Protein AF-A0AAU8TDC3-F1 (afdb_monomer)

pLDDT: mean 86.36, std 12.01, range [39.72, 98.0]

Radius of gyration: 27.35 Å; Cα contacts (8 Å, |Δi|>4): 212; chains: 1; bounding box: 66×37×103 Å

Sequence (229 aa):
MGNNAVSRQEYEWPDSTRVEGNLAETIEKSHAQLFDLLECLDAEQSYEELKDALLDRVERGLTAEDLWQDLMLKYFNQSDPDHYFIPIIISCAYNVQARRAMDSGLTEKAWFFLTEGSYYRGLAEGKSVDENTLKIVEQRHENGRKGGFGKAQKIKPARDEVVRLLHEKRPPAGWETKVQAADTIVGDLMKFVTDKKIPLTLSNLPKKLKEWLSQDTDVCAAFDATKHP

Structure (mmCIF, N/CA/C/O backbone):
data_AF-A0AAU8TDC3-F1
#
_entry.id   AF-A0AAU8TDC3-F1
#
loop_
_atom_site.group_PDB
_atom_site.id
_atom_site.type_symbol
_atom_site.label_atom_id
_atom_site.label_alt_id
_atom_site.label_comp_id
_atom_site.label_asym_id
_atom_site.label_entity_id
_atom_site.label_seq_id
_atom_site.pdbx_PDB_ins_code
_atom_site.Cartn_x
_atom_site.Cartn_y
_atom_site.Cartn_z
_atom_site.occupancy
_atom_site.B_iso_or_equiv
_atom_site.auth_seq_id
_atom_site.auth_comp_id
_atom_site.auth_asym_id
_atom_site.auth_atom_id
_atom_site.pdbx_PDB_model_num
ATOM 1 N N . MET A 1 1 ? -39.421 10.672 61.617 1.00 39.72 1 MET A N 1
ATOM 2 C CA . MET A 1 1 ? -38.459 9.885 60.817 1.00 39.72 1 MET A CA 1
ATOM 3 C C . MET A 1 1 ? -39.006 9.836 59.401 1.00 39.72 1 MET A C 1
ATOM 5 O O . MET A 1 1 ? -40.033 9.208 59.189 1.00 39.72 1 MET A O 1
ATOM 9 N N . GLY A 1 2 ? -38.439 10.633 58.493 1.00 42.50 2 GLY A N 1
ATOM 10 C CA . GLY A 1 2 ? -38.911 10.745 57.111 1.00 42.50 2 GLY A CA 1
ATOM 11 C C . GLY A 1 2 ? -38.346 9.614 56.258 1.00 42.50 2 GLY A C 1
ATOM 12 O O . GLY A 1 2 ? -37.132 9.443 56.199 1.00 42.50 2 GLY A O 1
ATOM 13 N N . ASN A 1 3 ? -39.231 8.843 55.630 1.00 46.94 3 ASN A N 1
ATOM 14 C CA . ASN A 1 3 ? -38.882 7.805 54.665 1.00 46.94 3 ASN A CA 1
ATOM 15 C C . ASN A 1 3 ? -38.567 8.472 53.316 1.00 46.94 3 ASN A C 1
ATOM 17 O O . ASN A 1 3 ? -39.479 8.808 52.564 1.00 46.94 3 ASN A O 1
ATOM 21 N N . ASN A 1 4 ? -37.284 8.669 53.008 1.00 46.41 4 ASN A N 1
ATOM 22 C CA . ASN A 1 4 ? -36.840 9.011 51.656 1.00 46.41 4 ASN A CA 1
ATOM 23 C C . ASN A 1 4 ? -36.724 7.718 50.840 1.00 46.41 4 ASN A C 1
ATOM 25 O O . ASN A 1 4 ? -35.668 7.090 50.789 1.00 46.41 4 ASN A O 1
ATOM 29 N N . ALA A 1 5 ? -37.825 7.314 50.208 1.00 53.38 5 ALA A N 1
ATOM 30 C CA . ALA A 1 5 ? -37.783 6.325 49.142 1.00 53.38 5 ALA A CA 1
ATOM 31 C C . ALA A 1 5 ? -37.273 7.019 47.871 1.00 53.38 5 ALA A C 1
ATOM 33 O O . ALA A 1 5 ? -38.017 7.716 47.182 1.00 53.38 5 ALA A O 1
ATOM 34 N N . VAL A 1 6 ? -35.979 6.872 47.589 1.00 53.69 6 VAL A N 1
ATOM 35 C CA . VAL A 1 6 ? -35.395 7.290 46.311 1.00 53.69 6 VAL A CA 1
ATOM 36 C C . VAL A 1 6 ? -35.913 6.334 45.237 1.00 53.69 6 VAL A C 1
ATOM 38 O O . VAL A 1 6 ? -35.556 5.157 45.217 1.00 53.69 6 VAL A O 1
ATOM 41 N N . SER A 1 7 ? -36.786 6.842 44.368 1.00 58.28 7 SER A N 1
ATOM 42 C CA . SER A 1 7 ? -37.233 6.165 43.150 1.00 58.28 7 SER A CA 1
ATOM 43 C C . SER A 1 7 ? -36.007 5.836 42.289 1.00 58.28 7 SER A C 1
ATOM 45 O O . SER A 1 7 ? -35.390 6.740 41.724 1.00 58.28 7 SER A O 1
ATOM 47 N N . ARG A 1 8 ? -35.646 4.551 42.188 1.00 56.06 8 ARG A N 1
ATOM 48 C CA . ARG A 1 8 ? -34.709 4.072 41.166 1.00 56.06 8 ARG A CA 1
ATOM 49 C C . ARG A 1 8 ? -35.419 4.176 39.821 1.00 56.06 8 ARG A C 1
ATOM 51 O O . ARG A 1 8 ? -36.259 3.339 39.516 1.00 56.06 8 ARG A O 1
ATOM 58 N N . GLN A 1 9 ? -35.104 5.206 39.042 1.00 59.75 9 GLN A N 1
ATOM 59 C CA . GLN A 1 9 ? -35.349 5.139 37.606 1.00 59.75 9 GLN A CA 1
ATOM 60 C C . GLN A 1 9 ? -34.461 4.020 37.059 1.00 59.75 9 GLN A C 1
ATOM 62 O O . GLN A 1 9 ? -33.237 4.079 37.194 1.00 59.75 9 GLN A O 1
ATOM 67 N N . GLU A 1 10 ? -35.080 2.968 36.528 1.00 54.19 10 GLU A N 1
ATOM 68 C CA . GLU A 1 10 ? -34.368 1.961 35.751 1.00 54.19 10 GLU A CA 1
ATOM 69 C C . GLU A 1 10 ? -33.789 2.653 34.516 1.00 54.19 10 GLU A C 1
ATOM 71 O O . GLU A 1 10 ? -34.485 3.372 33.801 1.00 54.19 10 GLU A O 1
ATOM 76 N N . TYR A 1 11 ? -32.480 2.506 34.323 1.00 64.06 11 TYR A N 1
ATOM 77 C CA . TYR A 1 11 ? -31.805 3.019 33.143 1.00 64.06 11 TYR A CA 1
ATOM 78 C C . TYR A 1 11 ? -32.264 2.189 31.945 1.00 64.06 11 TYR A C 1
ATOM 80 O O . TYR A 1 11 ? -31.934 1.005 31.847 1.00 64.06 11 TYR A O 1
ATOM 88 N N . GLU A 1 12 ? -33.049 2.794 31.057 1.00 66.81 12 GLU A N 1
ATOM 89 C CA . GLU A 1 12 ? -33.387 2.179 29.780 1.00 66.81 12 GLU A CA 1
ATOM 90 C C . GLU A 1 12 ? -32.124 2.096 28.927 1.00 66.81 12 GLU A C 1
ATOM 92 O O . GLU A 1 12 ? -31.530 3.110 28.546 1.00 66.81 12 GLU A O 1
ATOM 97 N N . TRP A 1 13 ? -31.701 0.865 28.643 1.00 63.31 13 TRP A N 1
ATOM 98 C CA . TRP A 1 13 ? -30.626 0.622 27.697 1.00 63.31 13 TRP A CA 1
ATOM 99 C C . TRP A 1 13 ? -31.024 1.177 26.327 1.00 63.31 13 TRP A C 1
ATOM 101 O O . TRP A 1 13 ? -32.170 0.995 25.907 1.00 63.31 13 TRP A O 1
ATOM 111 N N . PRO A 1 14 ? -30.106 1.852 25.617 1.00 67.00 14 PRO A N 1
ATOM 112 C CA . PRO A 1 14 ? -30.386 2.327 24.273 1.00 67.00 14 PRO A CA 1
ATOM 113 C C . PRO A 1 14 ? -30.832 1.169 23.376 1.00 67.00 14 PRO A C 1
ATOM 115 O O . PRO A 1 14 ? -30.266 0.079 23.450 1.00 67.00 14 PRO A O 1
ATOM 118 N N . ASP A 1 15 ? -31.808 1.433 22.506 1.00 72.50 15 ASP A N 1
ATOM 119 C CA . ASP A 1 15 ? -32.206 0.523 21.428 1.00 72.50 15 ASP A CA 1
ATOM 120 C C . ASP A 1 15 ? -30.955 0.006 20.693 1.00 72.50 15 ASP A C 1
ATOM 122 O O . ASP A 1 15 ? -30.134 0.804 20.224 1.00 72.50 15 ASP A O 1
ATOM 126 N N . SER A 1 16 ? -30.799 -1.320 20.602 1.00 66.94 16 SER A N 1
ATOM 127 C CA . SER A 1 16 ? -29.655 -1.974 19.950 1.00 66.94 16 SER A CA 1
ATOM 128 C C . SER A 1 16 ? -29.437 -1.461 18.528 1.00 66.94 16 SER A C 1
ATOM 130 O O . SER A 1 16 ? -28.300 -1.236 18.124 1.00 66.94 16 SER A O 1
ATOM 132 N N . THR A 1 17 ? -30.521 -1.162 17.812 1.00 66.81 17 THR A N 1
ATOM 133 C CA . THR A 1 17 ? -30.492 -0.615 16.449 1.00 66.81 17 THR A CA 1
ATOM 134 C C . THR A 1 17 ? -29.804 0.751 16.401 1.00 66.81 17 THR A C 1
ATOM 136 O O . THR A 1 17 ? -29.051 1.063 15.478 1.00 66.81 17 THR A O 1
ATOM 139 N N . ARG A 1 18 ? -30.014 1.576 17.432 1.00 70.81 18 ARG A N 1
ATOM 140 C CA . ARG A 1 18 ? -29.372 2.888 17.574 1.00 70.81 18 ARG A CA 1
ATOM 141 C C . ARG A 1 18 ? -27.893 2.751 17.944 1.00 70.81 18 ARG A C 1
ATOM 143 O O . ARG A 1 18 ? -27.085 3.551 17.482 1.00 70.81 18 ARG A O 1
ATOM 150 N N . VAL A 1 19 ? -27.527 1.755 18.752 1.00 70.69 19 VAL A N 1
ATOM 151 C CA . VAL A 1 19 ? -26.121 1.474 19.099 1.00 70.69 19 VAL A CA 1
ATOM 152 C C . VAL A 1 19 ? -25.336 1.010 17.872 1.00 70.69 19 VAL A C 1
ATOM 154 O O . VAL A 1 19 ? -24.242 1.515 17.631 1.00 70.69 19 VAL A O 1
ATOM 157 N N . GLU A 1 20 ? -25.901 0.104 17.075 1.00 72.62 20 GLU A N 1
ATOM 158 C CA . GLU A 1 20 ? -25.285 -0.392 15.837 1.00 72.62 20 GLU A CA 1
ATOM 159 C C . GLU A 1 20 ? -25.173 0.704 14.769 1.00 72.62 20 GLU A C 1
ATOM 161 O O . GLU A 1 20 ? -24.115 0.857 14.159 1.00 72.62 20 GLU A O 1
ATOM 166 N N . GLY A 1 21 ? -26.210 1.534 14.598 1.00 76.19 21 GLY A N 1
ATOM 167 C CA . GLY A 1 21 ? -26.161 2.694 13.703 1.00 76.19 21 GLY A CA 1
ATOM 168 C C . GLY A 1 21 ? -25.060 3.687 14.086 1.00 76.19 21 GLY A C 1
ATOM 169 O O . GLY A 1 21 ? -24.268 4.099 13.237 1.00 76.19 21 GLY A O 1
ATOM 170 N N . ASN A 1 22 ? -24.944 4.003 15.379 1.00 86.88 22 ASN A N 1
ATOM 171 C CA . ASN A 1 22 ? -23.881 4.871 15.887 1.00 86.88 22 ASN A CA 1
ATOM 172 C C . ASN A 1 22 ? -22.490 4.259 15.669 1.00 86.88 22 ASN A C 1
ATOM 174 O O . ASN A 1 22 ? -21.545 4.975 15.337 1.00 86.88 22 ASN A O 1
ATOM 178 N N . LEU A 1 23 ? -22.349 2.946 15.864 1.00 90.31 23 LEU A N 1
ATOM 179 C CA . LEU A 1 23 ? -21.089 2.237 15.663 1.00 90.31 23 LEU A CA 1
ATOM 180 C C . LEU A 1 23 ? -20.654 2.303 14.196 1.00 90.31 23 LEU A C 1
ATOM 182 O O . LEU A 1 23 ? -19.516 2.678 13.915 1.00 90.31 23 LEU A O 1
ATOM 186 N N . ALA A 1 24 ? -21.565 2.013 13.263 1.00 92.19 24 ALA A N 1
ATOM 187 C CA . ALA A 1 24 ? -21.267 2.070 11.839 1.00 92.19 24 ALA A CA 1
ATOM 188 C C . ALA A 1 24 ? -20.830 3.472 11.398 1.00 92.19 24 ALA A C 1
ATOM 190 O O . ALA A 1 24 ? -19.811 3.595 10.716 1.00 92.19 24 ALA A O 1
ATOM 191 N N . GLU A 1 25 ? -21.553 4.509 11.832 1.00 93.12 25 GLU A N 1
ATOM 192 C CA . GLU A 1 25 ? -21.220 5.910 11.560 1.00 93.12 25 GLU A CA 1
ATOM 193 C C . GLU A 1 25 ? -19.864 6.303 12.167 1.00 93.12 25 GLU A C 1
ATOM 195 O O . GLU A 1 25 ? -19.092 7.035 11.549 1.00 93.12 25 GLU A O 1
ATOM 200 N N . THR A 1 26 ? -19.544 5.809 13.365 1.00 94.06 26 THR A N 1
ATOM 201 C CA . THR A 1 26 ? -18.276 6.135 14.035 1.00 94.06 26 THR A CA 1
ATOM 202 C C . THR A 1 26 ? -17.081 5.485 13.340 1.00 94.06 26 THR A C 1
ATOM 204 O O . THR A 1 26 ? -16.043 6.131 13.197 1.00 94.06 26 THR A O 1
ATOM 207 N N . ILE A 1 27 ? -17.228 4.247 12.857 1.00 94.50 27 ILE A N 1
ATOM 208 C CA . ILE A 1 27 ? -16.199 3.572 12.052 1.00 94.50 27 ILE A CA 1
ATOM 209 C C . ILE A 1 27 ? -15.941 4.353 10.753 1.00 94.50 27 ILE A C 1
ATOM 211 O O . ILE A 1 27 ? -14.788 4.642 10.439 1.00 94.50 27 ILE A O 1
ATOM 215 N N . GLU A 1 28 ? -16.993 4.768 10.036 1.00 93.81 28 GLU A N 1
ATOM 216 C CA . GLU A 1 28 ? -16.846 5.567 8.807 1.00 93.81 28 GLU A CA 1
ATOM 217 C C . GLU A 1 28 ? -16.175 6.920 9.071 1.00 93.81 28 GLU A C 1
ATOM 219 O O . GLU A 1 28 ? -15.249 7.309 8.360 1.00 93.81 28 GLU A O 1
ATOM 224 N N . LYS A 1 29 ? -16.570 7.621 10.142 1.00 94.56 29 LYS A N 1
ATOM 225 C CA . LYS A 1 29 ? -15.897 8.862 10.555 1.00 94.56 29 LYS A CA 1
ATOM 226 C C . LYS A 1 29 ? -14.423 8.633 10.866 1.00 94.56 29 LYS A C 1
ATOM 228 O O . LYS A 1 29 ? -13.595 9.449 10.473 1.00 94.56 29 LYS A O 1
ATOM 233 N N . SER A 1 30 ? -14.082 7.530 11.532 1.00 95.00 30 SER A N 1
ATOM 234 C CA . SER A 1 30 ? -12.684 7.203 11.804 1.00 95.00 30 SER A CA 1
ATOM 235 C C . SER A 1 30 ? -11.899 6.950 10.517 1.00 95.00 30 SER A C 1
ATOM 237 O O . SER A 1 30 ? -10.752 7.381 10.430 1.00 95.00 30 SER A O 1
ATOM 239 N N . HIS A 1 31 ? -12.487 6.287 9.516 1.00 93.81 31 HIS A N 1
ATOM 240 C CA . HIS A 1 31 ? -11.852 6.114 8.207 1.00 93.81 31 HIS A CA 1
ATOM 241 C C . HIS A 1 31 ? -11.621 7.456 7.499 1.00 93.81 31 HIS A C 1
ATOM 243 O O . HIS A 1 31 ? -10.519 7.687 7.012 1.00 93.81 31 HIS A O 1
ATOM 249 N N . ALA A 1 32 ? -12.600 8.365 7.515 1.00 92.56 32 ALA A N 1
ATOM 250 C CA . ALA A 1 32 ? -12.444 9.706 6.946 1.00 92.56 32 ALA A CA 1
ATOM 251 C C . ALA A 1 32 ? -11.316 10.505 7.629 1.00 92.56 32 ALA A C 1
ATOM 253 O O . ALA A 1 32 ? -10.476 11.094 6.962 1.00 92.56 32 ALA A O 1
ATOM 254 N N . GLN A 1 33 ? -11.225 10.453 8.959 1.00 94.06 33 GLN A N 1
ATOM 255 C CA . GLN A 1 33 ? -10.140 11.120 9.690 1.00 94.06 33 GLN A CA 1
ATOM 256 C C . GLN A 1 33 ? -8.765 10.512 9.384 1.00 94.06 33 GLN A C 1
ATOM 258 O O . GLN A 1 33 ? -7.767 11.222 9.313 1.00 94.06 33 GLN A O 1
ATOM 263 N N . LEU A 1 34 ? -8.692 9.190 9.217 1.00 93.06 34 LEU A N 1
ATOM 264 C CA . LEU A 1 34 ? -7.450 8.518 8.838 1.00 93.06 34 LEU A CA 1
ATOM 265 C C . LEU A 1 34 ? -7.038 8.830 7.398 1.00 93.06 34 LEU A C 1
ATOM 267 O O . LEU A 1 34 ? -5.839 8.899 7.137 1.00 93.06 34 LEU A O 1
ATOM 271 N N . PHE A 1 35 ? -8.001 9.031 6.496 1.00 90.12 35 PHE A N 1
ATOM 272 C CA . PHE A 1 35 ? -7.749 9.546 5.155 1.00 90.12 35 PHE A CA 1
ATOM 273 C C . PHE A 1 35 ? -7.086 10.927 5.229 1.00 90.12 35 PHE A C 1
ATOM 275 O O . PHE A 1 35 ? -5.986 11.079 4.709 1.00 90.12 35 PHE A O 1
ATOM 282 N N . ASP A 1 36 ? -7.670 11.876 5.968 1.00 89.19 36 ASP A N 1
ATOM 283 C CA . ASP A 1 36 ? -7.115 13.232 6.111 1.00 89.19 36 ASP A CA 1
ATOM 284 C C . ASP A 1 36 ? -5.694 13.214 6.715 1.00 89.19 36 ASP A C 1
ATOM 286 O O . ASP A 1 36 ? -4.790 13.930 6.277 1.00 89.19 36 ASP A O 1
ATOM 290 N N . LEU A 1 37 ? -5.470 12.362 7.723 1.00 89.50 37 LEU A N 1
ATOM 291 C CA . LEU A 1 37 ? -4.155 12.189 8.347 1.00 89.50 37 LEU A CA 1
ATOM 292 C C . LEU A 1 37 ? -3.134 11.580 7.388 1.00 89.50 37 LEU A C 1
ATOM 294 O O . LEU A 1 37 ? -1.970 11.984 7.405 1.00 89.50 37 LEU A O 1
ATOM 298 N N . LEU A 1 38 ? -3.552 10.610 6.570 1.00 86.31 38 LEU A N 1
ATOM 299 C CA . LEU A 1 38 ? -2.678 10.027 5.565 1.00 86.31 38 LEU A CA 1
ATOM 300 C C . LEU A 1 38 ? -2.392 11.026 4.449 1.00 86.31 38 LEU A C 1
ATOM 302 O O . LEU A 1 38 ? -1.251 11.099 4.038 1.00 86.31 38 LEU A O 1
ATOM 306 N N . GLU A 1 39 ? -3.340 11.851 4.010 1.00 82.50 39 GLU A N 1
ATOM 307 C CA . GLU A 1 39 ? -3.034 12.915 3.043 1.00 82.50 39 GLU A CA 1
ATOM 308 C C . GLU A 1 39 ? -2.018 13.922 3.599 1.00 82.50 39 GLU A C 1
ATOM 310 O O . GLU A 1 39 ? -1.141 14.391 2.875 1.00 82.50 39 GLU A O 1
ATOM 315 N N . CYS A 1 40 ? -2.096 14.232 4.895 1.00 82.62 40 CYS A N 1
ATOM 316 C CA . CYS A 1 40 ? -1.153 15.135 5.548 1.00 82.62 40 CYS A CA 1
ATOM 317 C C . CYS A 1 40 ? 0.259 14.541 5.659 1.00 82.62 40 CYS A C 1
ATOM 319 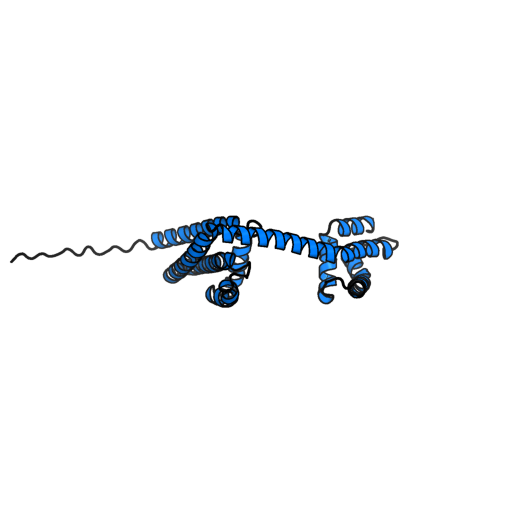O O . CYS A 1 40 ? 1.248 15.262 5.517 1.00 82.62 40 CYS A O 1
ATOM 321 N N . LEU A 1 41 ? 0.355 13.240 5.938 1.00 78.75 41 LEU A N 1
ATOM 322 C CA . LEU A 1 41 ? 1.622 12.581 6.235 1.00 78.75 41 LEU A CA 1
ATOM 323 C C . LEU A 1 41 ? 2.203 11.831 5.019 1.00 78.75 41 LEU A C 1
ATOM 325 O O . LEU A 1 41 ? 3.410 11.692 4.929 1.00 78.75 41 LEU A O 1
ATOM 329 N N . ASP A 1 42 ? 1.402 11.286 4.111 1.00 74.31 42 ASP A N 1
ATOM 330 C CA . ASP A 1 42 ? 1.825 10.526 2.921 1.00 74.31 42 ASP A CA 1
ATOM 331 C C . ASP A 1 42 ? 0.873 10.763 1.740 1.00 74.31 42 ASP A C 1
ATOM 333 O O . ASP A 1 42 ? 0.120 9.880 1.336 1.00 74.31 42 ASP A O 1
ATOM 337 N N . ALA A 1 43 ? 0.913 11.960 1.151 1.00 68.94 43 ALA A N 1
ATOM 338 C CA . ALA A 1 43 ? 0.011 12.338 0.055 1.00 68.94 43 ALA A CA 1
ATOM 339 C C . ALA A 1 43 ? 0.138 11.466 -1.217 1.00 68.94 43 ALA A C 1
ATOM 341 O O . ALA A 1 43 ? -0.718 11.527 -2.098 1.00 68.94 43 ALA A O 1
ATOM 342 N N . GLU A 1 44 ? 1.211 10.680 -1.354 1.00 69.94 44 GLU A N 1
ATOM 343 C CA . GLU A 1 44 ? 1.388 9.747 -2.475 1.00 69.94 44 GLU A CA 1
ATOM 344 C C . GLU A 1 44 ? 0.729 8.385 -2.206 1.00 69.94 44 GLU A C 1
ATOM 346 O O . GLU A 1 44 ? 0.485 7.626 -3.148 1.00 69.94 44 GLU A O 1
ATOM 351 N N . GLN A 1 45 ? 0.440 8.062 -0.942 1.00 73.88 45 GLN A N 1
ATOM 352 C CA . GLN A 1 45 ? -0.183 6.808 -0.554 1.00 73.88 45 GLN A CA 1
ATOM 353 C C . GLN A 1 45 ? -1.710 6.927 -0.564 1.00 73.88 45 GLN A C 1
ATOM 355 O O . GLN A 1 45 ? -2.310 7.720 0.155 1.00 73.88 45 GLN A O 1
ATOM 360 N N . SER A 1 46 ? -2.364 6.063 -1.340 1.00 82.38 46 SER A N 1
ATOM 361 C CA . SER A 1 46 ? -3.821 5.958 -1.325 1.00 82.38 46 SER A CA 1
ATOM 362 C C . SER A 1 46 ? -4.300 5.285 -0.039 1.00 82.38 46 SER A C 1
ATOM 364 O O . SER A 1 46 ? -3.963 4.131 0.247 1.00 82.38 46 SER A O 1
ATOM 366 N N . TYR A 1 47 ? -5.132 5.996 0.723 1.00 85.06 47 TYR A N 1
ATOM 367 C CA . TYR A 1 47 ? -5.783 5.437 1.906 1.00 85.06 47 TYR A CA 1
ATOM 368 C C . TYR A 1 47 ? -6.680 4.247 1.562 1.00 85.06 47 TYR A C 1
ATOM 370 O O . TYR A 1 47 ? -6.702 3.256 2.288 1.00 85.06 47 TYR A O 1
ATOM 378 N N . GLU A 1 48 ? -7.398 4.331 0.443 1.00 82.69 48 GLU A N 1
ATOM 379 C CA . GLU A 1 48 ? -8.293 3.268 -0.009 1.00 82.69 48 GLU A CA 1
ATOM 380 C C . GLU A 1 48 ? -7.503 2.000 -0.352 1.00 82.69 48 GLU A C 1
ATOM 382 O O . GLU A 1 48 ? -7.847 0.922 0.122 1.00 82.69 48 GLU A O 1
ATOM 387 N N . GLU A 1 49 ? -6.364 2.126 -1.044 1.00 84.31 49 GLU A N 1
ATOM 388 C CA . GLU A 1 49 ? -5.488 0.977 -1.320 1.00 84.31 49 GLU A CA 1
ATOM 389 C C . GLU A 1 49 ? -4.904 0.373 -0.034 1.00 84.31 49 GLU A C 1
ATOM 391 O O . GLU A 1 49 ? -4.805 -0.850 0.091 1.00 84.31 49 GLU A O 1
ATOM 396 N N . LEU A 1 50 ? -4.531 1.212 0.942 1.00 87.00 50 LEU A N 1
ATOM 397 C CA . LEU A 1 50 ? -4.080 0.754 2.257 1.00 87.00 50 LEU A CA 1
ATOM 398 C C . LEU A 1 50 ? -5.186 -0.027 2.980 1.00 87.00 50 LEU A C 1
ATOM 400 O O . LEU A 1 50 ? -4.928 -1.112 3.506 1.00 87.00 50 LEU A O 1
ATOM 404 N N . LYS A 1 51 ? -6.403 0.523 3.019 1.00 88.00 51 LYS A N 1
ATOM 405 C CA . LYS A 1 51 ? -7.566 -0.088 3.669 1.00 88.00 51 LYS A CA 1
ATOM 406 C C . LYS A 1 51 ? -7.911 -1.427 3.021 1.00 88.00 51 LYS A C 1
ATOM 408 O O . LYS A 1 51 ? -8.035 -2.413 3.742 1.00 88.00 51 LYS A O 1
ATOM 413 N N . ASP A 1 52 ? -7.974 -1.489 1.693 1.00 83.94 52 ASP A N 1
ATOM 414 C CA . ASP A 1 52 ? -8.270 -2.715 0.945 1.00 83.94 52 ASP A CA 1
ATOM 415 C C . ASP A 1 52 ? -7.199 -3.792 1.166 1.00 83.94 52 ASP A C 1
ATOM 417 O O . ASP A 1 52 ? -7.511 -4.962 1.400 1.00 83.94 52 ASP A O 1
ATOM 421 N N . ALA A 1 53 ? -5.919 -3.404 1.168 1.00 83.50 53 ALA A N 1
ATOM 422 C CA . ALA A 1 53 ? -4.825 -4.327 1.452 1.00 83.50 53 ALA A CA 1
ATOM 423 C C . ALA A 1 53 ? -4.876 -4.869 2.891 1.00 83.50 53 ALA A C 1
ATOM 425 O O . ALA A 1 53 ? -4.553 -6.035 3.132 1.00 83.50 53 ALA A O 1
ATOM 426 N N . LEU A 1 54 ? -5.262 -4.037 3.862 1.00 86.25 54 LEU A N 1
ATOM 427 C CA . LEU A 1 54 ? -5.452 -4.473 5.245 1.00 86.25 54 LEU A CA 1
ATOM 428 C C . LEU A 1 54 ? -6.693 -5.356 5.393 1.00 86.25 54 LEU A C 1
ATOM 430 O O . LEU A 1 54 ? -6.630 -6.340 6.128 1.00 86.25 54 LEU A O 1
ATOM 434 N N . LEU A 1 55 ? -7.772 -5.064 4.667 1.00 85.31 55 LEU A N 1
ATOM 435 C CA . LEU A 1 55 ? -8.974 -5.890 4.625 1.00 85.31 55 LEU A CA 1
ATOM 436 C C . LEU A 1 55 ? -8.662 -7.311 4.140 1.00 85.31 55 LEU A C 1
ATOM 438 O O . LEU A 1 55 ? -8.933 -8.251 4.883 1.00 85.31 55 LEU A O 1
ATOM 442 N N . ASP A 1 56 ? -7.995 -7.479 2.990 1.00 82.44 56 ASP A N 1
ATOM 443 C CA . ASP A 1 56 ? -7.597 -8.807 2.475 1.00 82.44 56 ASP A CA 1
ATOM 444 C C . ASP A 1 56 ? -6.744 -9.585 3.493 1.00 82.44 56 ASP A C 1
ATOM 446 O O . ASP A 1 56 ? -6.911 -10.791 3.696 1.00 82.44 56 ASP A O 1
ATOM 450 N N . ARG A 1 57 ? -5.838 -8.898 4.195 1.00 87.44 57 ARG A N 1
ATOM 451 C CA . ARG A 1 57 ? -4.990 -9.529 5.215 1.00 87.44 57 ARG A CA 1
ATOM 452 C C . ARG A 1 57 ? -5.785 -9.948 6.450 1.00 87.44 57 ARG A C 1
ATOM 454 O O . ARG A 1 57 ? -5.574 -11.053 6.952 1.00 87.44 57 ARG A O 1
ATOM 461 N N . VAL A 1 58 ? -6.702 -9.104 6.920 1.00 85.25 58 VAL A N 1
ATOM 462 C CA . VAL A 1 58 ? -7.591 -9.418 8.048 1.00 85.25 58 VAL A CA 1
ATOM 463 C C . VAL A 1 58 ? -8.534 -10.566 7.693 1.00 85.25 58 VAL A C 1
ATOM 465 O O . VAL A 1 58 ? -8.747 -11.467 8.508 1.00 85.25 58 VAL A O 1
ATOM 468 N N . GLU A 1 59 ? -9.061 -10.603 6.469 1.00 8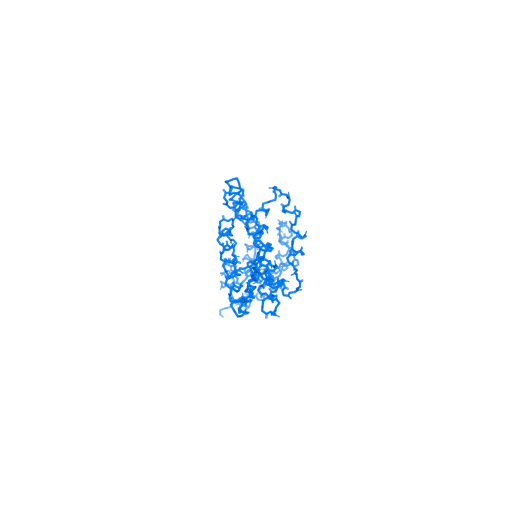2.81 59 GLU A N 1
ATOM 469 C CA . GLU A 1 59 ? -9.868 -11.719 5.961 1.00 82.81 59 GLU A CA 1
ATOM 470 C C . GLU A 1 59 ? -9.098 -13.043 6.001 1.00 82.81 59 GLU A C 1
ATOM 472 O O . GLU A 1 59 ? -9.651 -14.068 6.407 1.00 82.81 59 GLU A O 1
ATOM 477 N N . ARG A 1 60 ? -7.796 -13.007 5.697 1.00 87.81 60 ARG A N 1
ATOM 478 C CA . ARG A 1 60 ? -6.874 -14.152 5.806 1.00 87.81 60 ARG A CA 1
ATOM 479 C C . ARG A 1 60 ? -6.431 -14.477 7.237 1.00 87.81 60 ARG A C 1
ATOM 481 O O . ARG A 1 60 ? -5.664 -15.419 7.425 1.00 87.81 60 ARG A O 1
ATOM 488 N N . GLY A 1 61 ? -6.924 -13.744 8.233 1.00 87.44 61 GLY A N 1
ATOM 489 C CA . GLY A 1 61 ? -6.721 -14.027 9.654 1.00 87.44 61 GLY A CA 1
ATOM 490 C C . GLY A 1 61 ? -5.646 -13.192 10.346 1.00 87.44 61 GLY A C 1
ATOM 491 O O . GLY A 1 61 ? -5.390 -13.445 11.518 1.00 87.44 61 GLY A O 1
ATOM 492 N N . LEU A 1 62 ? -5.041 -12.208 9.672 1.00 90.56 62 LEU A N 1
ATOM 493 C CA . LEU A 1 62 ? -4.129 -11.265 10.325 1.00 90.56 62 LEU A CA 1
ATOM 494 C C . LEU A 1 62 ? -4.907 -10.391 11.318 1.00 90.56 62 LEU A C 1
ATOM 496 O O . LEU A 1 62 ? -5.927 -9.802 10.957 1.00 90.56 62 LEU A O 1
ATOM 500 N N . THR A 1 63 ? -4.418 -10.253 12.546 1.00 94.75 63 THR A N 1
ATOM 501 C CA . THR A 1 63 ? -4.981 -9.302 13.513 1.00 94.75 63 THR A CA 1
ATOM 502 C C . THR A 1 63 ? -4.178 -7.999 13.537 1.00 94.75 63 THR A C 1
ATOM 504 O O . THR A 1 63 ? -3.011 -7.955 13.143 1.00 94.75 63 THR A O 1
ATOM 507 N N . ALA A 1 64 ? -4.784 -6.909 14.017 1.00 94.12 64 ALA A N 1
ATOM 508 C CA . ALA A 1 64 ? -4.039 -5.667 14.259 1.00 94.12 64 ALA A CA 1
ATOM 509 C C . ALA A 1 64 ? -2.924 -5.845 15.305 1.00 94.12 64 ALA A C 1
ATOM 511 O O . ALA A 1 64 ? -1.929 -5.131 15.234 1.00 94.12 64 ALA A O 1
ATOM 512 N N . GLU A 1 65 ? -3.055 -6.805 16.225 1.00 94.31 65 GLU A N 1
ATOM 513 C CA . GLU A 1 65 ? -2.013 -7.133 17.204 1.00 94.31 65 GLU A CA 1
ATOM 514 C C . GLU A 1 65 ? -0.809 -7.807 16.533 1.00 94.31 65 GLU A C 1
ATOM 516 O O . GLU A 1 65 ? 0.329 -7.417 16.785 1.00 94.31 65 GLU A O 1
ATOM 521 N N . ASP A 1 66 ? -1.041 -8.746 15.610 1.00 94.00 66 ASP A N 1
ATOM 522 C CA . ASP A 1 66 ? 0.041 -9.348 14.816 1.00 94.00 66 ASP A CA 1
ATOM 523 C C . ASP A 1 66 ? 0.776 -8.269 14.009 1.00 94.00 66 ASP A C 1
ATOM 525 O O . ASP A 1 66 ? 2.005 -8.197 13.987 1.00 94.00 66 ASP A O 1
ATOM 529 N N . LEU A 1 67 ? 0.009 -7.364 13.391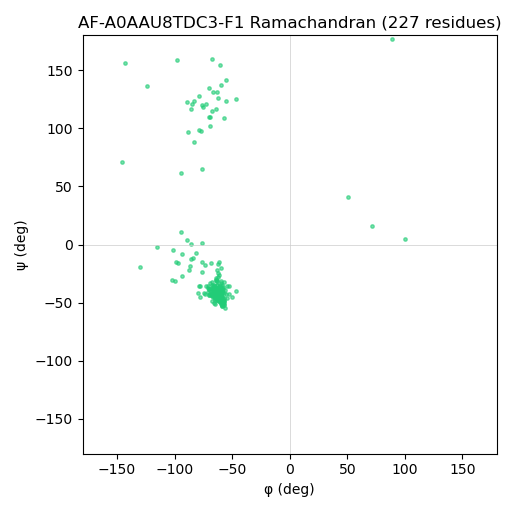 1.00 92.94 67 LEU A N 1
ATOM 530 C CA . LEU A 1 67 ? 0.565 -6.244 12.640 1.00 92.94 67 LEU A CA 1
ATOM 531 C C . LEU A 1 67 ? 1.355 -5.282 13.540 1.00 92.94 67 LEU A C 1
ATOM 533 O O . LEU A 1 67 ? 2.385 -4.753 13.122 1.00 92.94 67 LEU A O 1
ATOM 537 N N . TRP A 1 68 ? 0.896 -5.055 14.772 1.00 94.06 68 TRP A N 1
ATOM 538 C CA . TRP A 1 68 ? 1.631 -4.269 15.755 1.00 94.06 68 TRP A CA 1
ATOM 539 C C . TRP A 1 68 ? 2.959 -4.931 16.114 1.00 94.06 68 TRP A C 1
ATOM 541 O O . TRP A 1 68 ? 3.985 -4.255 16.085 1.00 94.06 68 TRP A O 1
ATOM 551 N N . GLN A 1 69 ? 2.979 -6.239 16.369 1.00 93.69 69 GLN A N 1
ATOM 552 C CA . GLN A 1 69 ? 4.209 -6.980 16.664 1.00 93.69 69 GLN A CA 1
ATOM 553 C C . GLN A 1 69 ? 5.222 -6.906 15.513 1.00 93.69 69 GLN A C 1
ATOM 555 O O . GLN A 1 69 ? 6.415 -6.711 15.753 1.00 93.69 69 GLN A O 1
ATOM 560 N N . ASP A 1 70 ? 4.752 -6.962 14.267 1.00 91.75 70 ASP A N 1
ATOM 561 C CA . ASP A 1 70 ? 5.605 -6.823 13.083 1.00 91.75 70 ASP A CA 1
ATOM 562 C C . ASP A 1 70 ? 6.193 -5.409 12.935 1.00 91.75 70 ASP A C 1
ATOM 564 O O . ASP A 1 70 ? 7.319 -5.227 12.456 1.00 91.75 70 ASP A O 1
ATOM 568 N N . LEU A 1 71 ? 5.433 -4.384 13.326 1.00 92.31 71 LEU A N 1
ATOM 569 C CA . LEU A 1 71 ? 5.787 -2.982 13.103 1.00 92.31 71 LEU A CA 1
ATOM 570 C C . LEU A 1 71 ? 6.407 -2.300 14.325 1.00 92.31 71 LEU A C 1
ATOM 572 O O . LEU A 1 71 ? 7.025 -1.244 14.171 1.00 92.31 71 LEU A O 1
ATOM 576 N N . MET A 1 72 ? 6.308 -2.880 15.523 1.00 93.81 72 MET A N 1
ATOM 577 C CA . MET A 1 72 ? 6.686 -2.208 16.769 1.00 93.81 72 MET A CA 1
ATOM 578 C C . MET A 1 72 ? 8.154 -1.772 16.785 1.00 93.81 72 MET A C 1
ATOM 580 O O . MET A 1 72 ? 8.468 -0.689 17.267 1.00 93.81 72 MET A O 1
ATOM 584 N N . LEU A 1 73 ? 9.067 -2.566 16.214 1.00 91.62 73 LEU A N 1
ATOM 585 C CA . LEU A 1 73 ? 10.491 -2.213 16.172 1.00 91.62 73 LEU A CA 1
ATOM 586 C C . LEU A 1 73 ? 10.741 -0.964 15.323 1.00 91.62 73 LEU A C 1
ATOM 588 O O . LEU A 1 73 ? 11.493 -0.082 15.735 1.00 91.62 73 LEU A O 1
ATOM 592 N N . LYS A 1 74 ? 10.071 -0.859 14.170 1.00 89.75 74 LYS A N 1
ATOM 593 C CA . LYS A 1 74 ? 10.108 0.352 13.344 1.00 89.75 74 LYS A CA 1
ATOM 594 C C . LYS A 1 74 ? 9.441 1.519 14.060 1.00 89.75 74 LYS A C 1
ATOM 596 O O . LYS A 1 74 ? 9.955 2.630 14.050 1.00 89.75 74 LYS A O 1
ATOM 601 N N . TYR A 1 75 ? 8.331 1.259 14.749 1.00 90.75 75 TYR A N 1
ATOM 602 C CA . TYR A 1 75 ? 7.648 2.271 15.539 1.00 90.75 75 TYR A CA 1
ATOM 603 C C . TYR A 1 75 ? 8.488 2.782 16.715 1.00 90.75 75 TYR A C 1
ATOM 605 O O . TYR A 1 75 ? 8.366 3.938 17.074 1.00 90.75 75 TYR A O 1
ATOM 613 N N . PHE A 1 76 ? 9.370 2.011 17.336 1.00 90.69 76 PHE A N 1
ATOM 614 C CA . PHE A 1 76 ? 10.229 2.574 18.389 1.00 90.69 76 PHE A CA 1
ATOM 615 C C . PHE A 1 76 ? 11.506 3.222 17.845 1.00 90.69 76 PHE A C 1
ATOM 617 O O . PHE A 1 76 ? 12.174 3.974 18.556 1.00 90.69 76 PHE A O 1
ATOM 624 N N . ASN A 1 77 ? 11.826 2.995 16.573 1.00 88.19 77 ASN A N 1
ATOM 625 C CA . ASN A 1 77 ? 12.965 3.607 15.913 1.00 88.19 77 ASN A CA 1
ATOM 626 C C . ASN A 1 77 ? 12.586 4.956 15.283 1.00 88.19 77 ASN A C 1
ATOM 628 O O . ASN A 1 77 ? 12.132 5.012 14.148 1.00 88.19 77 ASN A O 1
ATOM 632 N N . GLN A 1 78 ? 12.845 6.063 15.982 1.00 81.38 78 GLN A N 1
ATOM 633 C CA . GLN A 1 78 ? 12.579 7.419 15.466 1.00 81.38 78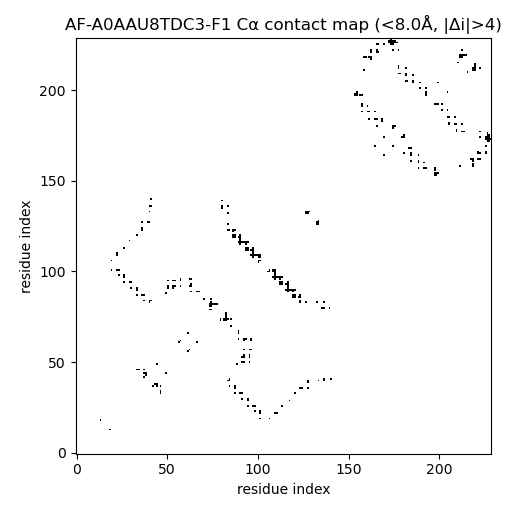 GLN A CA 1
ATOM 634 C C . GLN A 1 78 ? 13.382 7.781 14.204 1.00 81.38 78 GLN A C 1
ATOM 636 O O . GLN A 1 78 ? 13.053 8.744 13.522 1.00 81.38 78 GLN A O 1
ATOM 641 N N . SER A 1 79 ? 14.450 7.038 13.893 1.00 80.94 79 SER A N 1
ATOM 642 C CA . SER A 1 79 ? 15.191 7.208 12.636 1.00 80.94 79 SER A CA 1
ATOM 643 C C . SER A 1 79 ? 14.565 6.443 11.468 1.00 80.94 79 SER A C 1
ATOM 645 O O . SER A 1 79 ? 14.981 6.642 10.327 1.00 80.94 79 SER A O 1
ATOM 647 N N . ASP A 1 80 ? 13.609 5.548 11.734 1.00 81.88 80 ASP A N 1
ATOM 648 C CA . ASP A 1 80 ? 12.861 4.870 10.685 1.00 81.88 80 ASP A CA 1
ATOM 649 C C . ASP A 1 80 ? 11.828 5.848 10.105 1.00 81.88 80 ASP A C 1
ATOM 651 O O . ASP A 1 80 ? 10.964 6.336 10.837 1.00 81.88 80 ASP A O 1
ATOM 655 N N . PRO A 1 81 ? 11.887 6.154 8.801 1.00 74.69 81 PRO A N 1
ATOM 656 C CA . PRO A 1 81 ? 10.941 7.073 8.188 1.00 74.69 81 PRO A CA 1
ATOM 657 C C . PRO A 1 81 ? 9.496 6.548 8.233 1.00 74.69 81 PRO A C 1
ATOM 659 O O . PRO A 1 81 ? 8.566 7.349 8.178 1.00 74.69 81 PRO A O 1
ATOM 662 N N . ASP A 1 82 ? 9.284 5.233 8.375 1.00 80.81 82 ASP A N 1
ATOM 663 C CA . ASP A 1 82 ? 7.953 4.637 8.497 1.00 80.81 82 ASP A CA 1
ATOM 664 C C . ASP A 1 82 ? 7.335 4.851 9.898 1.00 80.81 82 ASP A C 1
ATOM 666 O O . ASP A 1 82 ? 6.122 4.703 10.064 1.00 80.81 82 ASP A O 1
ATOM 670 N N . HIS A 1 83 ? 8.129 5.246 10.907 1.00 86.44 83 HIS A N 1
ATOM 671 C CA . HIS A 1 83 ? 7.695 5.480 12.294 1.00 86.44 83 HIS A CA 1
ATOM 672 C C . HIS A 1 83 ? 6.412 6.320 12.401 1.00 86.44 83 HIS A C 1
ATOM 674 O O . HIS A 1 83 ? 5.547 6.079 13.252 1.00 86.44 83 HIS A O 1
ATOM 680 N N . TYR A 1 84 ? 6.300 7.343 11.558 1.00 84.50 84 TYR A N 1
ATOM 681 C CA . TYR A 1 84 ? 5.218 8.324 11.604 1.00 84.50 84 TYR A CA 1
ATOM 682 C C . TYR A 1 84 ? 3.897 7.787 11.046 1.00 84.50 84 TYR A C 1
ATOM 684 O O . TYR A 1 84 ? 2.834 8.211 11.487 1.00 84.50 84 TYR A O 1
ATOM 692 N N . PHE A 1 85 ? 3.973 6.777 10.181 1.00 86.31 85 PHE A N 1
ATOM 693 C CA . PHE A 1 85 ? 2.845 6.188 9.458 1.00 86.31 85 PHE A CA 1
ATOM 694 C C . PHE A 1 85 ? 2.241 4.985 10.159 1.00 86.31 85 PHE A C 1
ATOM 696 O O . PHE A 1 85 ? 1.054 4.699 10.006 1.00 86.31 85 PHE A O 1
ATOM 703 N N . ILE A 1 86 ? 3.049 4.279 10.950 1.00 91.19 86 ILE A N 1
ATOM 704 C CA . ILE A 1 86 ? 2.621 3.057 11.634 1.00 91.19 86 ILE A CA 1
ATOM 705 C C . ILE A 1 86 ? 1.331 3.263 12.450 1.00 91.19 86 ILE A C 1
ATOM 707 O O . ILE A 1 86 ? 0.448 2.417 12.330 1.00 91.19 86 ILE A O 1
ATOM 711 N N . PRO A 1 87 ? 1.125 4.365 13.202 1.00 94.38 87 PRO A N 1
ATOM 712 C CA . PRO A 1 87 ? -0.140 4.571 13.907 1.00 94.38 87 PRO A CA 1
ATOM 713 C C . PRO A 1 87 ? -1.370 4.636 12.988 1.00 94.38 87 PRO A C 1
ATOM 715 O O . PRO A 1 87 ? -2.416 4.106 13.352 1.00 94.38 87 PRO A O 1
ATOM 718 N N . ILE A 1 88 ? -1.251 5.200 11.779 1.00 93.56 88 ILE A N 1
ATOM 719 C CA . ILE A 1 88 ? -2.344 5.219 10.789 1.00 93.56 88 ILE A CA 1
ATOM 720 C C . ILE A 1 88 ? -2.662 3.793 10.336 1.00 93.56 88 ILE A C 1
ATOM 722 O O . ILE A 1 88 ? -3.824 3.392 10.311 1.00 93.56 88 ILE A O 1
ATOM 726 N N . ILE A 1 89 ? -1.625 3.007 10.028 1.00 92.81 89 ILE A N 1
ATOM 727 C CA . ILE A 1 89 ? -1.755 1.613 9.581 1.00 92.81 89 ILE A CA 1
ATOM 728 C C . ILE A 1 89 ? -2.454 0.767 10.653 1.00 92.81 89 ILE A C 1
ATOM 730 O O . ILE A 1 89 ? -3.415 0.059 10.355 1.00 92.81 89 ILE A O 1
ATOM 734 N N . ILE A 1 90 ? -2.000 0.862 11.906 1.00 96.06 90 ILE A N 1
ATOM 735 C CA . ILE A 1 90 ? -2.572 0.108 13.027 1.00 96.06 90 ILE A CA 1
ATOM 736 C C . ILE A 1 90 ? -4.006 0.561 13.315 1.00 96.06 90 ILE A C 1
ATOM 738 O O . ILE A 1 90 ? -4.895 -0.276 13.467 1.00 96.06 90 ILE A O 1
ATOM 742 N N . SER A 1 91 ? -4.265 1.872 13.315 1.00 97.00 91 SER A N 1
ATOM 743 C CA . SER A 1 91 ? -5.618 2.406 13.483 1.00 97.00 91 SER A CA 1
ATOM 744 C C . SER A 1 91 ? -6.571 1.916 12.387 1.00 97.00 91 SER A C 1
ATOM 746 O O . SER A 1 91 ? -7.695 1.504 12.678 1.00 97.00 91 SER A O 1
ATOM 748 N N . CYS A 1 92 ? -6.119 1.887 11.131 1.00 96.00 92 CYS A N 1
ATOM 749 C CA . CYS A 1 92 ? -6.896 1.356 10.014 1.00 96.00 92 CYS A CA 1
ATOM 750 C C . CYS A 1 92 ? -7.197 -0.141 10.197 1.00 96.00 92 CYS A C 1
ATOM 752 O O . CYS A 1 92 ? -8.351 -0.549 10.082 1.00 96.00 92 CYS A O 1
ATOM 754 N N . ALA A 1 93 ? -6.201 -0.948 10.579 1.00 96.12 93 ALA A N 1
ATOM 755 C CA . ALA A 1 93 ? -6.385 -2.378 10.835 1.00 96.12 93 ALA A CA 1
ATOM 756 C C . ALA A 1 93 ? -7.399 -2.653 11.961 1.00 96.12 93 ALA A C 1
ATOM 758 O O . ALA A 1 93 ? -8.216 -3.573 11.865 1.00 96.12 93 ALA A O 1
ATOM 759 N N . TYR A 1 94 ? -7.392 -1.839 13.018 1.00 98.00 94 TYR A N 1
ATOM 760 C CA . TYR A 1 94 ? -8.400 -1.903 14.073 1.00 98.00 94 TYR A CA 1
ATOM 761 C C . TYR A 1 94 ? -9.800 -1.521 13.576 1.00 98.00 94 TYR A C 1
ATOM 763 O O . TYR A 1 94 ? -10.752 -2.237 13.872 1.00 98.00 94 TYR A O 1
ATOM 771 N N . ASN A 1 95 ? -9.944 -0.466 12.769 1.00 97.00 95 ASN A N 1
ATOM 772 C CA . ASN A 1 95 ? -11.240 -0.087 12.190 1.00 97.00 95 ASN A CA 1
ATOM 773 C C . ASN A 1 95 ? -11.800 -1.158 11.236 1.00 97.00 95 ASN A C 1
ATOM 775 O O . ASN A 1 95 ? -12.987 -1.473 11.295 1.00 97.00 95 ASN A O 1
ATOM 779 N N . VAL A 1 96 ? -10.943 -1.798 10.435 1.00 95.75 96 VAL A N 1
ATOM 780 C CA . VAL A 1 96 ? -11.318 -2.946 9.591 1.00 95.75 96 VAL A CA 1
ATOM 781 C C . VAL A 1 96 ? -11.830 -4.116 10.442 1.00 95.75 96 VAL A C 1
ATOM 783 O O . VAL A 1 96 ? -12.876 -4.699 10.145 1.00 95.75 96 VAL A O 1
ATOM 786 N N . GLN A 1 97 ? -11.143 -4.453 11.539 1.00 96.44 97 GLN A N 1
ATOM 787 C CA . GLN A 1 97 ? -11.623 -5.483 12.467 1.00 96.44 97 GLN A CA 1
ATOM 788 C C . GLN A 1 97 ? -12.913 -5.072 13.189 1.00 96.44 97 GLN A C 1
ATOM 790 O O . GLN A 1 97 ? -13.774 -5.924 13.412 1.00 96.44 97 GLN A O 1
ATOM 795 N N . ALA A 1 98 ? -13.075 -3.787 13.520 1.00 96.69 98 ALA A N 1
ATOM 796 C CA . ALA A 1 98 ? -14.300 -3.255 14.106 1.00 96.69 98 ALA A CA 1
ATOM 797 C C . ALA A 1 98 ? -15.488 -3.442 13.156 1.00 96.69 98 ALA A C 1
ATOM 799 O O . ALA A 1 98 ? -16.518 -3.974 13.573 1.00 96.69 98 ALA A O 1
ATOM 800 N N . ARG A 1 99 ? -15.318 -3.099 11.871 1.00 94.94 99 ARG A N 1
ATOM 801 C CA . ARG A 1 99 ? -16.323 -3.321 10.821 1.00 94.94 99 ARG A CA 1
ATOM 802 C C . ARG A 1 99 ? -16.698 -4.797 10.724 1.00 94.94 99 ARG A C 1
ATOM 804 O O . ARG A 1 99 ? -17.865 -5.134 10.868 1.00 94.94 99 ARG A O 1
ATOM 811 N N . ARG A 1 100 ? -15.711 -5.688 10.606 1.00 93.81 100 ARG A N 1
ATOM 812 C CA . ARG A 1 100 ? -15.951 -7.138 10.516 1.00 93.81 100 ARG A CA 1
ATOM 813 C C . ARG A 1 100 ? -16.670 -7.702 11.745 1.00 93.81 100 ARG A C 1
ATOM 815 O O . ARG A 1 100 ? -17.545 -8.559 11.614 1.00 93.81 100 ARG A O 1
ATOM 822 N N . ALA A 1 101 ? -16.283 -7.263 12.942 1.00 94.38 101 ALA A N 1
ATOM 823 C CA . ALA A 1 101 ? -16.935 -7.675 14.180 1.00 94.38 101 ALA A CA 1
ATOM 824 C C . ALA A 1 101 ? -18.391 -7.192 14.223 1.00 94.38 101 ALA A C 1
ATOM 826 O O . ALA A 1 101 ? -19.266 -7.975 14.585 1.00 94.38 101 ALA A O 1
ATOM 827 N N . MET A 1 102 ? -18.653 -5.953 13.795 1.00 94.25 102 MET A N 1
ATOM 828 C CA . MET A 1 102 ? -20.003 -5.398 13.680 1.00 94.25 102 MET A CA 1
ATOM 829 C C . MET A 1 102 ? -20.851 -6.203 12.688 1.00 94.25 102 MET A C 1
ATOM 831 O O . MET A 1 102 ? -21.938 -6.642 13.046 1.00 94.25 102 MET A O 1
ATOM 835 N N . ASP A 1 103 ? -20.323 -6.484 11.494 1.00 92.38 103 ASP A N 1
ATOM 836 C CA . ASP A 1 103 ? -21.013 -7.265 10.454 1.00 92.38 103 ASP A CA 1
ATOM 837 C C . ASP A 1 103 ? -21.313 -8.706 10.909 1.00 92.38 103 ASP A C 1
ATOM 839 O O . ASP A 1 103 ? -22.248 -9.346 10.432 1.00 92.38 103 ASP A O 1
ATOM 843 N N . SER A 1 104 ? -20.539 -9.214 11.873 1.00 93.12 104 SER A N 1
ATOM 844 C CA . SER A 1 104 ? -20.741 -10.525 12.502 1.00 93.12 104 SER A CA 1
ATOM 845 C C . SER A 1 104 ? -21.672 -10.485 13.728 1.00 93.12 104 SER A C 1
ATOM 847 O O . SER A 1 104 ? -21.808 -11.499 14.413 1.00 93.12 104 SER A O 1
ATOM 849 N N . GLY A 1 105 ? -22.268 -9.333 14.057 1.00 93.00 105 GLY A N 1
ATOM 850 C CA . GLY A 1 105 ? -23.118 -9.143 15.242 1.00 93.00 105 GLY A CA 1
ATOM 851 C C . GLY A 1 105 ? -22.359 -9.136 16.577 1.00 93.00 105 GLY A C 1
ATOM 852 O O . GLY A 1 105 ? -22.957 -9.298 17.639 1.00 93.00 105 GLY A O 1
ATOM 853 N N . LEU A 1 106 ? -21.032 -8.977 16.554 1.00 93.81 106 LEU A N 1
ATOM 854 C CA . LEU A 1 106 ? -20.161 -8.972 17.735 1.00 93.81 106 LEU A CA 1
ATOM 855 C C . LEU A 1 106 ? -19.915 -7.536 18.223 1.00 93.81 106 LEU A C 1
ATOM 857 O O . LEU A 1 106 ? -18.777 -7.062 18.258 1.00 93.81 106 LEU A O 1
ATOM 861 N N . THR A 1 107 ? -20.987 -6.844 18.609 1.00 91.44 107 THR A N 1
ATOM 862 C CA . THR A 1 107 ? -20.993 -5.400 18.910 1.00 91.44 107 THR A CA 1
ATOM 863 C C . THR A 1 107 ? -19.963 -4.982 19.965 1.00 91.44 107 THR A C 1
ATOM 865 O O . THR A 1 107 ? -19.253 -3.998 19.770 1.00 91.44 107 THR A O 1
ATOM 868 N N . GLU A 1 108 ? -19.801 -5.740 21.055 1.00 92.56 108 GLU A N 1
ATOM 869 C CA . GLU A 1 108 ? -18.796 -5.432 22.090 1.00 92.56 108 GLU A CA 1
ATOM 870 C C . GLU A 1 108 ? -17.360 -5.495 21.551 1.00 92.56 108 GLU A C 1
ATOM 872 O O . GLU A 1 108 ? -16.542 -4.621 21.841 1.00 92.56 108 GLU A O 1
ATOM 877 N N . LYS A 1 109 ? -17.053 -6.495 20.712 1.00 95.56 109 LYS A N 1
ATOM 878 C CA . LYS A 1 109 ? -15.734 -6.611 20.072 1.00 95.56 109 LYS A CA 1
ATOM 879 C C . LYS A 1 109 ? -15.497 -5.485 19.077 1.00 95.56 109 LYS A C 1
ATOM 881 O O . LYS A 1 109 ? -14.380 -4.987 18.982 1.00 95.56 109 LYS A O 1
ATOM 886 N N . ALA A 1 110 ? -16.533 -5.073 18.354 1.00 96.38 110 ALA A N 1
ATOM 887 C CA . ALA A 1 110 ? -16.431 -3.955 17.431 1.00 96.38 110 ALA A CA 1
ATOM 888 C C . ALA A 1 110 ? -16.092 -2.645 18.159 1.00 96.38 110 ALA A C 1
ATOM 890 O O . ALA A 1 110 ? -15.184 -1.933 17.736 1.00 96.38 110 ALA A O 1
ATOM 891 N N . TRP A 1 111 ? -16.741 -2.366 19.295 1.00 95.56 111 TRP A N 1
ATOM 892 C CA . TRP A 1 111 ? -16.405 -1.213 20.138 1.00 95.56 111 TRP A CA 1
ATOM 893 C C . TRP A 1 111 ? -15.000 -1.293 20.732 1.00 95.56 111 TRP A C 1
ATOM 895 O O . TRP A 1 111 ? -14.301 -0.279 20.769 1.00 95.56 111 TRP A O 1
ATOM 905 N N . PHE A 1 112 ? -14.569 -2.482 21.163 1.00 97.06 112 PHE A N 1
ATOM 906 C CA . PHE A 1 112 ? -13.193 -2.708 21.607 1.00 97.06 112 PHE A CA 1
ATOM 907 C C . PHE A 1 112 ? -12.196 -2.318 20.509 1.00 97.06 112 PHE A C 1
ATOM 909 O O . PHE A 1 112 ? -11.352 -1.452 20.726 1.00 97.06 112 PHE A O 1
ATOM 916 N N . PHE A 1 113 ? -12.348 -2.871 19.303 1.00 97.69 113 PHE A N 1
ATOM 917 C CA . PHE A 1 113 ? -11.453 -2.564 18.190 1.00 97.69 113 PHE A CA 1
ATOM 918 C C . PHE A 1 113 ? -11.490 -1.086 17.797 1.00 97.69 113 PHE A C 1
ATOM 920 O O . PHE A 1 113 ? -10.444 -0.491 17.568 1.00 97.69 113 PHE A O 1
ATOM 927 N N . LEU A 1 114 ? -12.665 -0.457 17.767 1.00 97.00 114 LEU A N 1
ATOM 928 C CA . LEU A 1 114 ? -12.786 0.971 17.471 1.00 97.00 114 LEU A CA 1
ATOM 929 C C . LEU A 1 114 ? -12.091 1.852 18.527 1.00 97.00 114 LEU A C 1
ATOM 931 O O . LEU A 1 114 ? -11.514 2.889 18.189 1.00 97.00 114 LEU A O 1
ATOM 935 N N . THR A 1 115 ? -12.123 1.441 19.796 1.00 97.31 115 THR A N 1
ATOM 936 C CA . THR A 1 115 ? -11.440 2.143 20.893 1.00 97.31 115 THR A CA 1
ATOM 937 C C . THR A 1 115 ? -9.924 2.057 20.730 1.00 97.31 115 THR A C 1
ATOM 939 O O . THR A 1 115 ? -9.255 3.091 20.738 1.00 97.31 115 THR A O 1
ATOM 942 N N . GLU A 1 116 ? -9.396 0.855 20.482 1.00 97.81 116 GLU A N 1
ATOM 943 C CA . GLU A 1 116 ? -7.971 0.650 20.185 1.00 97.81 116 GLU A CA 1
ATOM 944 C C . GLU A 1 116 ? -7.547 1.447 18.943 1.00 97.81 116 GLU A C 1
ATOM 946 O O . GLU A 1 116 ? -6.563 2.185 18.960 1.00 97.81 116 GLU A O 1
ATOM 951 N N . GLY A 1 117 ? -8.347 1.404 17.874 1.00 97.38 117 GLY A N 1
ATOM 952 C CA . GLY A 1 117 ? -8.105 2.184 16.663 1.00 97.38 117 GLY A CA 1
ATOM 953 C C . GLY A 1 117 ? -8.059 3.691 16.927 1.00 97.38 117 GLY A C 1
ATOM 954 O O . GLY A 1 117 ? -7.183 4.385 16.403 1.00 97.38 117 GLY A O 1
ATOM 955 N N . SER A 1 118 ? -8.947 4.203 17.780 1.00 96.88 118 SER A N 1
ATOM 956 C CA . SER A 1 118 ? -8.989 5.624 18.149 1.00 96.88 118 SER A CA 1
ATOM 957 C C . SER A 1 118 ? -7.748 6.066 18.928 1.00 96.88 118 SER A C 1
ATOM 959 O O . SER A 1 118 ? -7.276 7.183 18.719 1.00 96.88 118 SER A O 1
ATOM 961 N N . TYR A 1 119 ? -7.178 5.198 19.769 1.00 97.25 119 TYR A N 1
ATOM 962 C CA . TYR A 1 119 ? -5.911 5.473 20.451 1.00 97.25 119 TYR A CA 1
ATOM 963 C C . TYR A 1 119 ? -4.775 5.720 19.447 1.00 97.25 119 TYR A C 1
ATOM 965 O O . TYR A 1 119 ? -4.109 6.757 19.499 1.00 97.25 119 TYR A O 1
ATOM 973 N N . TYR A 1 120 ? -4.595 4.820 18.476 1.00 96.06 120 TYR A N 1
ATOM 974 C CA . TYR A 1 120 ? -3.550 4.970 17.459 1.00 96.06 120 TYR A CA 1
ATOM 975 C C . TYR A 1 120 ? -3.803 6.143 16.505 1.00 96.06 120 TYR A C 1
ATOM 977 O O . TYR A 1 120 ? -2.847 6.800 16.088 1.00 96.06 120 TYR A O 1
ATOM 985 N N . ARG A 1 121 ? -5.069 6.465 16.207 1.00 95.69 121 ARG A N 1
ATOM 986 C CA . ARG A 1 121 ? -5.412 7.681 15.456 1.00 95.69 121 ARG A CA 1
ATOM 987 C C . ARG A 1 121 ? -4.956 8.931 16.206 1.00 95.69 121 ARG A C 1
ATOM 989 O O . ARG A 1 121 ? -4.285 9.765 15.615 1.00 95.69 121 ARG A O 1
ATOM 996 N N . GLY A 1 122 ? -5.215 9.016 17.512 1.00 94.94 122 GLY A N 1
ATOM 997 C CA . GLY A 1 122 ? -4.743 10.131 18.340 1.00 94.94 122 GLY A CA 1
ATOM 998 C C . GLY A 1 122 ? -3.215 10.282 18.342 1.00 94.94 122 GLY A C 1
ATOM 999 O O . GLY A 1 122 ? -2.698 11.398 18.328 1.00 94.94 122 GLY A O 1
ATOM 1000 N N . LEU A 1 123 ? -2.467 9.172 18.282 1.00 93.50 123 LEU A N 1
ATOM 1001 C CA . LEU A 1 123 ? -1.008 9.217 18.110 1.00 93.50 123 LEU A CA 1
ATOM 1002 C C . LEU A 1 123 ? -0.592 9.779 16.741 1.00 93.50 123 LEU A C 1
ATOM 1004 O O . LEU A 1 123 ? 0.410 10.488 16.661 1.00 93.50 123 LEU A O 1
ATOM 1008 N N . ALA A 1 124 ? -1.332 9.464 15.673 1.00 92.25 124 ALA A N 1
ATOM 1009 C CA . ALA A 1 124 ? -1.105 10.042 14.348 1.00 92.25 124 ALA A CA 1
ATOM 1010 C C . ALA A 1 124 ? -1.455 11.539 14.310 1.00 92.25 124 ALA A C 1
ATOM 1012 O O . ALA A 1 124 ? -0.665 12.324 13.799 1.00 92.25 124 ALA A O 1
ATOM 1013 N N . GLU A 1 125 ? -2.575 11.946 14.915 1.00 92.12 125 GLU A N 1
ATOM 1014 C CA . GLU A 1 125 ? -2.991 13.354 15.029 1.00 92.12 125 GLU A CA 1
ATOM 1015 C C . GLU A 1 125 ? -1.934 14.201 15.757 1.00 92.12 125 GLU A C 1
ATOM 1017 O O . GLU A 1 125 ? -1.597 15.303 15.330 1.00 92.12 125 GLU A O 1
ATOM 1022 N N . GLY A 1 126 ? -1.343 13.673 16.834 1.00 89.75 126 GLY A N 1
ATOM 1023 C CA . GLY A 1 126 ? -0.249 14.356 17.531 1.00 89.75 126 GLY A CA 1
ATOM 1024 C C . GLY A 1 126 ? 1.005 14.531 16.667 1.00 89.75 126 GLY A C 1
ATOM 1025 O O . GLY A 1 126 ? 1.724 15.517 16.810 1.00 89.75 126 GLY A O 1
ATOM 1026 N N . LYS A 1 127 ? 1.259 13.594 15.747 1.00 85.81 127 LYS A N 1
ATOM 1027 C CA . LYS A 1 127 ? 2.392 13.633 14.811 1.00 85.81 127 LYS A CA 1
ATOM 1028 C C . LYS A 1 127 ? 2.147 14.568 13.628 1.00 85.81 127 LYS A C 1
ATOM 1030 O O . LYS A 1 127 ? 3.081 15.232 13.193 1.00 85.81 127 LYS A O 1
ATOM 1035 N N . SER A 1 128 ? 0.914 14.659 13.129 1.00 83.19 128 SER A N 1
ATOM 1036 C CA . SER A 1 128 ? 0.569 15.508 11.979 1.00 83.19 128 SER A CA 1
ATOM 1037 C C . SER A 1 128 ? 0.665 17.007 12.268 1.00 83.19 128 SER A C 1
ATOM 1039 O O . SER A 1 128 ? 0.695 17.806 11.340 1.00 83.19 128 SER A O 1
ATOM 1041 N N . VAL A 1 129 ? 0.722 17.404 13.541 1.00 85.94 129 VAL A N 1
ATOM 1042 C CA . VAL A 1 129 ? 0.892 18.808 13.951 1.00 85.94 129 VAL A CA 1
ATOM 1043 C C . VAL A 1 129 ? 2.323 19.151 14.385 1.00 85.94 129 VAL A C 1
ATOM 1045 O O . VAL A 1 129 ? 2.609 20.313 14.667 1.00 85.94 129 VAL A O 1
ATOM 1048 N N . ASP A 1 130 ? 3.229 18.169 14.451 1.00 86.06 130 ASP A N 1
ATOM 1049 C CA . ASP A 1 130 ? 4.627 18.388 14.829 1.00 86.06 130 ASP A CA 1
ATOM 1050 C C . ASP A 1 130 ? 5.475 18.795 13.611 1.00 86.06 130 ASP A C 1
ATOM 1052 O O . ASP A 1 130 ? 5.682 18.021 12.676 1.00 86.06 130 ASP A O 1
ATOM 1056 N N . GLU A 1 131 ? 6.024 20.013 13.630 1.00 84.69 131 GLU A N 1
ATOM 1057 C CA . GLU A 1 131 ? 6.785 20.570 12.500 1.00 84.69 131 GLU A CA 1
ATOM 1058 C C . GLU A 1 131 ? 8.018 19.736 12.117 1.00 84.69 131 GLU A C 1
ATOM 1060 O O . GLU A 1 131 ? 8.408 19.690 10.948 1.00 84.69 131 GLU A O 1
ATOM 1065 N N . ASN A 1 132 ? 8.668 19.091 13.090 1.00 83.75 132 ASN A N 1
ATOM 1066 C CA . ASN A 1 132 ? 9.832 18.249 12.813 1.00 83.75 132 ASN A CA 1
ATOM 1067 C C . ASN A 1 132 ? 9.423 16.964 12.094 1.00 83.75 132 ASN A C 1
ATOM 1069 O O . ASN A 1 132 ? 10.088 16.557 11.141 1.00 83.75 132 ASN A O 1
ATOM 1073 N N . THR A 1 133 ? 8.312 16.364 12.516 1.00 82.00 133 THR A N 1
ATOM 1074 C CA . THR A 1 133 ? 7.696 15.215 11.854 1.00 82.00 133 THR A CA 1
ATOM 1075 C C . THR A 1 133 ? 7.363 15.534 10.401 1.00 82.00 133 THR A C 1
ATOM 1077 O O . THR A 1 133 ? 7.786 14.793 9.515 1.00 82.00 133 THR A O 1
ATOM 1080 N N . LEU A 1 134 ? 6.702 16.666 10.136 1.00 81.25 134 LEU A N 1
ATOM 1081 C CA . LEU A 1 134 ? 6.343 17.072 8.772 1.00 81.25 134 LEU A CA 1
ATOM 1082 C C . LEU A 1 134 ? 7.578 17.219 7.865 1.00 81.25 134 LEU A C 1
ATOM 1084 O O . LEU A 1 134 ? 7.586 16.713 6.745 1.00 81.25 134 LEU A O 1
ATOM 1088 N N . LYS A 1 135 ? 8.679 17.793 8.368 1.00 83.06 135 LYS A N 1
ATOM 1089 C CA . LYS A 1 135 ? 9.948 17.878 7.613 1.00 83.06 135 LYS A CA 1
ATOM 1090 C C . LYS A 1 135 ? 10.557 16.508 7.304 1.00 83.06 135 LYS A C 1
ATOM 1092 O O . LYS A 1 135 ? 11.109 16.303 6.224 1.00 83.06 135 LYS A O 1
ATOM 1097 N N . ILE A 1 136 ? 10.511 15.573 8.254 1.00 80.44 136 ILE A N 1
ATOM 1098 C CA . ILE A 1 136 ? 11.053 14.216 8.062 1.00 80.44 136 ILE A CA 1
ATOM 1099 C C . ILE A 1 136 ? 10.230 13.459 7.020 1.00 80.44 136 ILE A C 1
ATOM 1101 O O . ILE A 1 136 ? 10.791 12.791 6.148 1.00 80.44 136 ILE A O 1
ATOM 1105 N N . VAL A 1 137 ? 8.912 13.610 7.083 1.00 79.12 137 VAL A N 1
ATOM 1106 C CA . VAL A 1 137 ? 7.961 13.087 6.108 1.00 79.12 137 VAL A CA 1
ATOM 1107 C C . VAL A 1 137 ? 8.244 13.627 4.702 1.00 79.12 137 VAL A C 1
ATOM 1109 O O . VAL A 1 137 ? 8.450 12.843 3.775 1.00 79.12 137 VAL A O 1
ATOM 1112 N N . GLU A 1 138 ? 8.359 14.945 4.533 1.00 78.50 138 GLU A N 1
ATOM 1113 C CA . GLU A 1 138 ? 8.700 15.561 3.242 1.00 78.50 138 GLU A CA 1
ATOM 1114 C C . GLU A 1 138 ? 10.036 15.027 2.697 1.00 78.50 138 GLU A C 1
ATOM 1116 O O . GLU A 1 138 ? 10.172 14.696 1.515 1.00 78.50 138 GLU A O 1
ATOM 1121 N N . GLN A 1 139 ? 11.034 14.873 3.572 1.00 78.44 139 GLN A N 1
ATOM 1122 C CA . GLN A 1 139 ? 12.331 14.321 3.197 1.00 78.44 139 GLN A CA 1
ATOM 1123 C C . GLN A 1 139 ? 12.239 12.846 2.776 1.00 78.44 139 GLN A C 1
ATOM 1125 O O . GLN A 1 139 ? 12.945 12.432 1.849 1.00 78.44 139 GLN A O 1
ATOM 1130 N N . ARG A 1 140 ? 11.380 12.046 3.425 1.00 75.62 140 ARG A N 1
ATOM 1131 C CA . ARG A 1 140 ? 11.078 10.663 3.027 1.00 75.62 140 ARG A CA 1
ATOM 1132 C C . ARG A 1 140 ? 10.482 10.629 1.625 1.00 75.62 140 ARG A C 1
ATOM 1134 O O . ARG A 1 140 ? 10.982 9.853 0.812 1.00 75.62 140 ARG A O 1
ATOM 1141 N N . HIS A 1 141 ? 9.502 11.480 1.321 1.00 71.56 141 HIS A N 1
ATOM 1142 C CA . HIS A 1 141 ? 8.923 11.583 -0.023 1.00 71.56 141 HIS A CA 1
ATOM 1143 C C . HIS A 1 141 ? 9.975 11.907 -1.076 1.00 71.56 141 HIS A C 1
ATOM 1145 O O . HIS A 1 141 ? 10.126 11.183 -2.061 1.00 71.56 141 HIS A O 1
ATOM 1151 N N . GLU A 1 142 ? 10.781 12.942 -0.845 1.00 71.31 142 GLU A N 1
ATOM 1152 C CA . GLU A 1 142 ? 11.802 13.333 -1.813 1.00 71.31 142 GLU A CA 1
ATOM 1153 C C . GLU A 1 142 ? 12.857 12.227 -2.003 1.00 71.31 142 GLU A C 1
ATOM 1155 O O . GLU A 1 142 ? 13.333 11.989 -3.117 1.00 71.31 142 GLU A O 1
ATOM 1160 N N . ASN A 1 143 ? 13.194 11.493 -0.940 1.00 71.00 143 ASN A N 1
ATOM 1161 C CA . ASN A 1 143 ? 14.073 10.328 -1.021 1.00 71.00 143 ASN A CA 1
ATOM 1162 C C . ASN A 1 143 ? 13.419 9.152 -1.763 1.00 71.00 143 ASN A C 1
ATOM 1164 O O . ASN A 1 143 ? 14.094 8.500 -2.561 1.00 71.00 143 ASN A O 1
ATOM 1168 N N . GLY A 1 144 ? 12.128 8.897 -1.545 1.00 64.94 144 GLY A N 1
ATOM 1169 C CA . GLY A 1 144 ? 11.340 7.889 -2.254 1.00 64.94 144 GLY A CA 1
ATOM 1170 C C . GLY A 1 144 ? 11.289 8.174 -3.752 1.00 64.94 144 GLY A C 1
ATOM 1171 O O . GLY A 1 144 ? 11.642 7.313 -4.561 1.00 64.94 144 GLY A O 1
ATOM 1172 N N . ARG A 1 145 ? 10.999 9.423 -4.124 1.00 63.22 145 ARG A N 1
ATOM 1173 C CA . ARG A 1 145 ? 10.996 9.908 -5.509 1.00 63.22 145 ARG A CA 1
ATOM 1174 C C . ARG A 1 145 ? 12.371 9.772 -6.165 1.00 63.22 145 ARG A C 1
ATOM 1176 O O . ARG A 1 145 ? 12.488 9.221 -7.264 1.00 63.22 145 ARG A O 1
ATOM 1183 N N . LYS A 1 146 ? 13.441 10.191 -5.475 1.00 64.75 146 LYS A N 1
ATOM 1184 C CA . LYS A 1 146 ? 14.834 10.006 -5.931 1.00 64.75 146 LYS A CA 1
ATOM 1185 C C . LYS A 1 146 ? 15.204 8.530 -6.072 1.00 64.75 146 LYS A C 1
ATOM 1187 O O . LYS A 1 146 ? 15.857 8.152 -7.045 1.00 64.75 146 LYS A O 1
ATOM 1192 N N . GLY A 1 147 ? 14.780 7.686 -5.134 1.00 56.34 147 GLY A N 1
ATOM 1193 C CA . GLY A 1 147 ? 15.005 6.243 -5.151 1.00 56.34 147 GLY A CA 1
ATOM 1194 C C . GLY A 1 147 ? 14.288 5.554 -6.313 1.00 56.34 147 GLY A C 1
ATOM 1195 O O . GLY A 1 147 ? 14.903 4.767 -7.038 1.00 56.34 147 GLY A O 1
ATOM 1196 N N . GLY A 1 148 ? 13.018 5.898 -6.541 1.00 58.25 148 GLY A N 1
ATOM 1197 C CA . GLY A 1 148 ? 12.209 5.424 -7.663 1.00 58.25 148 GLY A CA 1
ATOM 1198 C C . GLY A 1 148 ? 12.811 5.821 -9.008 1.00 58.25 148 GLY A C 1
ATOM 1199 O O . GLY A 1 148 ? 13.021 4.965 -9.871 1.00 58.25 148 GLY A O 1
ATOM 1200 N N . PHE A 1 149 ? 13.209 7.086 -9.150 1.00 52.81 149 PHE A N 1
ATOM 1201 C CA . PHE A 1 149 ? 13.906 7.581 -10.335 1.00 52.81 149 PHE A CA 1
ATOM 1202 C C . PHE A 1 149 ? 15.253 6.876 -10.552 1.00 52.81 149 PHE A C 1
ATOM 1204 O O . PHE A 1 149 ? 15.539 6.398 -11.651 1.00 52.81 149 PHE A O 1
ATOM 1211 N N . GLY A 1 150 ? 16.056 6.714 -9.497 1.00 64.81 150 GLY A N 1
ATOM 1212 C CA . GLY A 1 150 ? 17.327 5.992 -9.556 1.00 64.81 150 GLY A CA 1
ATOM 1213 C C . GLY A 1 150 ? 17.158 4.523 -9.961 1.00 64.81 150 GLY A C 1
ATOM 1214 O O . GLY A 1 150 ? 17.952 3.999 -10.743 1.00 64.81 150 GLY A O 1
ATOM 1215 N N . LYS A 1 151 ? 16.100 3.850 -9.491 1.00 68.62 151 LYS A N 1
ATOM 1216 C CA . LYS A 1 151 ? 15.762 2.479 -9.905 1.00 68.62 151 LYS A CA 1
ATOM 1217 C C . LYS A 1 151 ? 15.324 2.428 -11.370 1.00 68.62 151 LYS A C 1
ATOM 1219 O O . LYS A 1 151 ? 15.800 1.566 -12.109 1.00 68.62 151 LYS A O 1
ATOM 1224 N N . ALA A 1 152 ? 14.479 3.360 -11.808 1.00 70.00 152 ALA A N 1
ATOM 1225 C CA . ALA A 1 152 ? 14.028 3.454 -13.196 1.00 70.00 152 ALA A CA 1
ATOM 1226 C C . ALA A 1 152 ? 15.192 3.718 -14.169 1.00 70.00 152 ALA A C 1
ATOM 1228 O O . ALA A 1 152 ? 15.257 3.083 -15.225 1.00 70.00 152 ALA A O 1
ATOM 1229 N N . GLN A 1 153 ? 16.145 4.579 -13.791 1.00 77.75 153 GLN A N 1
ATOM 1230 C CA . GLN A 1 153 ? 17.371 4.819 -14.557 1.00 77.75 153 GLN A CA 1
ATOM 1231 C C . GLN A 1 153 ? 18.265 3.580 -14.627 1.00 77.75 153 GLN A C 1
ATOM 1233 O O . GLN A 1 153 ? 18.734 3.233 -15.706 1.00 77.75 153 GLN A O 1
ATOM 1238 N N . LYS A 1 154 ? 18.466 2.867 -13.512 1.00 83.25 154 LYS A N 1
ATOM 1239 C CA . LYS A 1 154 ? 19.278 1.635 -13.493 1.00 83.25 154 LYS A CA 1
ATOM 1240 C C . LYS A 1 154 ? 18.683 0.510 -14.342 1.00 83.25 154 LYS A C 1
ATOM 1242 O O . LYS A 1 154 ? 19.430 -0.323 -14.840 1.00 83.25 154 LYS A O 1
ATOM 1247 N N . ILE A 1 155 ? 17.358 0.474 -14.497 1.00 88.31 155 ILE A N 1
ATOM 1248 C CA . ILE A 1 155 ? 16.646 -0.522 -15.314 1.00 88.31 155 ILE A CA 1
ATOM 1249 C C . ILE A 1 155 ? 16.541 -0.087 -16.786 1.00 88.31 155 ILE A C 1
ATOM 1251 O O . ILE A 1 155 ? 16.388 -0.944 -17.655 1.00 88.31 155 ILE A O 1
ATOM 1255 N N . LYS A 1 156 ? 16.661 1.213 -17.097 1.00 90.75 156 LYS A N 1
ATOM 1256 C CA . LYS A 1 156 ? 16.550 1.742 -18.468 1.00 90.75 156 LYS A CA 1
ATOM 1257 C C . LYS A 1 156 ? 17.424 0.996 -19.494 1.00 90.75 156 LYS A C 1
ATOM 1259 O O . LYS A 1 156 ? 16.856 0.607 -20.509 1.00 90.75 156 LYS A O 1
ATOM 1264 N N . PRO A 1 157 ? 18.708 0.677 -19.232 1.00 93.38 157 PRO A N 1
ATOM 1265 C CA . PRO A 1 157 ? 19.522 -0.064 -20.194 1.00 93.38 157 PRO A CA 1
ATOM 1266 C C . PRO A 1 157 ? 18.931 -1.420 -20.596 1.00 93.38 157 PRO A C 1
ATOM 1268 O O . PRO A 1 157 ? 19.094 -1.830 -21.736 1.00 93.38 157 PRO A O 1
ATOM 1271 N N . ALA A 1 158 ? 18.220 -2.113 -19.697 1.00 95.31 158 ALA A N 1
ATOM 1272 C CA . ALA A 1 158 ? 17.558 -3.371 -20.042 1.00 95.31 158 ALA A CA 1
ATOM 1273 C C . ALA A 1 158 ? 16.347 -3.153 -20.960 1.00 95.31 158 ALA A C 1
ATOM 1275 O O . ALA A 1 158 ? 16.108 -3.970 -21.838 1.00 95.31 158 ALA A O 1
ATOM 1276 N N . ARG A 1 159 ? 15.594 -2.060 -20.787 1.00 95.00 159 ARG A N 1
ATOM 1277 C CA . ARG A 1 159 ? 14.472 -1.715 -21.680 1.00 95.00 159 ARG A CA 1
ATOM 1278 C C . ARG A 1 159 ? 14.961 -1.282 -23.058 1.00 95.00 159 ARG A C 1
ATOM 1280 O O . ARG A 1 159 ? 14.438 -1.759 -24.059 1.00 95.00 159 ARG A O 1
ATOM 1287 N N . ASP A 1 160 ? 16.006 -0.461 -23.100 1.00 95.19 160 ASP A N 1
ATOM 1288 C CA . ASP A 1 160 ? 16.654 -0.059 -24.350 1.00 95.19 160 ASP A CA 1
ATOM 1289 C C . ASP A 1 160 ? 17.207 -1.298 -25.092 1.00 95.19 160 ASP A C 1
ATOM 1291 O O . ASP A 1 160 ? 17.092 -1.405 -26.313 1.00 95.19 160 ASP A O 1
ATOM 1295 N N . GLU A 1 161 ? 17.727 -2.288 -24.355 1.00 97.50 161 GLU A N 1
ATOM 1296 C CA . GLU A 1 161 ? 18.155 -3.568 -24.927 1.00 97.50 161 GLU A CA 1
ATOM 1297 C C . GLU A 1 161 ? 16.988 -4.398 -25.476 1.00 97.50 161 GLU A C 1
ATOM 1299 O O . GLU A 1 161 ? 17.120 -4.999 -26.539 1.00 97.50 161 GLU A O 1
ATOM 1304 N N . VAL A 1 162 ? 15.828 -4.413 -24.811 1.00 97.50 162 VAL A N 1
ATOM 1305 C CA . VAL A 1 162 ? 14.623 -5.059 -25.361 1.00 97.50 162 VAL A CA 1
ATOM 1306 C C . VAL A 1 162 ? 14.242 -4.433 -26.699 1.00 97.50 162 VAL A C 1
ATOM 1308 O O . VAL A 1 162 ? 14.006 -5.166 -27.657 1.00 97.50 162 VAL A O 1
ATOM 1311 N N . VAL A 1 163 ? 14.233 -3.100 -26.795 1.00 97.50 163 VAL A N 1
ATOM 1312 C CA . VAL A 1 163 ? 13.975 -2.388 -28.057 1.00 97.50 163 VAL A CA 1
ATOM 1313 C C . VAL A 1 163 ? 14.982 -2.815 -29.127 1.00 97.50 163 VAL A C 1
ATOM 1315 O O . VAL A 1 163 ? 14.590 -3.197 -30.230 1.00 97.50 163 VAL A O 1
ATOM 1318 N N . ARG A 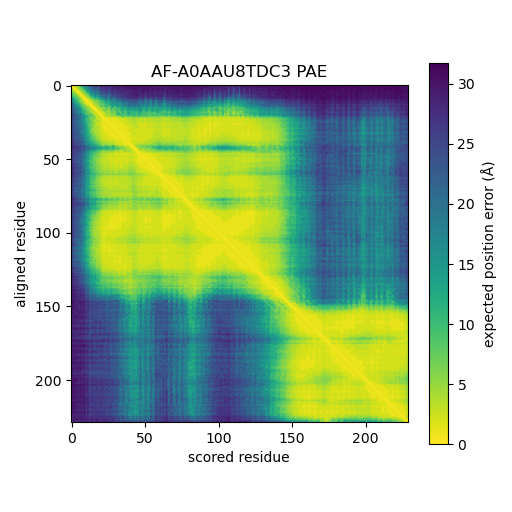1 164 ? 16.278 -2.831 -28.794 1.00 97.81 164 ARG A N 1
ATOM 1319 C CA . ARG A 1 164 ? 17.342 -3.272 -29.708 1.00 97.81 164 ARG A CA 1
ATOM 1320 C C . ARG A 1 164 ? 17.109 -4.703 -30.209 1.00 97.81 164 ARG A C 1
ATOM 1322 O O . ARG A 1 164 ? 17.171 -4.936 -31.415 1.00 97.81 164 ARG A O 1
ATOM 1329 N N . LEU A 1 165 ? 16.798 -5.637 -29.308 1.00 97.69 165 LEU A N 1
ATOM 1330 C CA . LEU A 1 165 ? 16.549 -7.047 -29.626 1.00 97.69 165 LEU A CA 1
ATOM 1331 C C . LEU A 1 165 ? 15.280 -7.250 -30.466 1.00 97.69 165 LEU A C 1
ATOM 1333 O O . LEU A 1 165 ? 15.281 -8.100 -31.354 1.00 97.69 165 LEU A O 1
ATOM 1337 N N . LEU A 1 166 ? 14.221 -6.464 -30.238 1.00 97.31 166 LEU A N 1
ATOM 1338 C CA . LEU A 1 166 ? 12.995 -6.510 -31.047 1.00 97.31 166 LEU A CA 1
ATOM 1339 C C . LEU A 1 166 ? 13.256 -6.153 -32.512 1.00 97.31 166 LEU A C 1
ATOM 1341 O O . LEU A 1 166 ? 12.663 -6.765 -33.401 1.00 97.31 166 LEU A O 1
ATOM 1345 N N . HIS A 1 167 ? 14.147 -5.193 -32.767 1.00 96.06 167 HIS A N 1
ATOM 1346 C CA . HIS A 1 167 ? 14.559 -4.833 -34.122 1.00 96.06 167 HIS A CA 1
ATOM 1347 C C . HIS A 1 167 ? 15.559 -5.832 -34.714 1.00 96.06 167 HIS A C 1
ATOM 1349 O O . HIS A 1 167 ? 15.397 -6.244 -35.859 1.00 96.06 167 HIS A O 1
ATOM 1355 N N . GLU A 1 168 ? 16.575 -6.235 -33.948 1.00 96.25 168 GLU A N 1
ATOM 1356 C CA . GLU A 1 168 ? 17.647 -7.121 -34.419 1.00 96.25 168 GLU A CA 1
ATOM 1357 C C . GLU A 1 168 ? 17.140 -8.531 -34.740 1.00 96.25 168 GLU A C 1
ATOM 1359 O O . GLU A 1 168 ? 17.510 -9.107 -35.761 1.00 96.25 168 GLU A O 1
ATOM 1364 N N . LYS A 1 169 ? 16.291 -9.094 -33.874 1.00 95.38 169 LYS A N 1
ATOM 1365 C CA . LYS A 1 169 ? 15.806 -10.478 -33.992 1.00 95.38 169 LYS A CA 1
ATOM 1366 C C . LYS A 1 169 ? 14.477 -10.599 -34.717 1.00 95.38 169 LYS A C 1
ATOM 1368 O O . LYS A 1 169 ? 13.872 -11.670 -34.707 1.00 95.38 169 LYS A O 1
ATOM 1373 N N . ARG A 1 170 ? 14.029 -9.510 -35.340 1.00 94.06 170 ARG A N 1
ATOM 1374 C CA . ARG A 1 170 ? 12.772 -9.451 -36.077 1.00 94.06 170 ARG A CA 1
ATOM 1375 C C . ARG A 1 170 ? 12.734 -10.552 -37.153 1.00 94.06 170 ARG A C 1
ATOM 1377 O O . ARG A 1 170 ? 13.601 -10.565 -38.029 1.00 94.06 170 ARG A O 1
ATOM 1384 N N . PRO A 1 171 ? 11.720 -11.436 -37.150 1.00 93.50 171 PRO A N 1
ATOM 1385 C CA . PRO A 1 171 ? 11.506 -12.374 -38.247 1.00 93.50 171 PRO A CA 1
ATOM 1386 C C . PRO A 1 171 ? 11.251 -11.629 -39.569 1.00 93.50 171 PRO A C 1
ATOM 1388 O O . PRO A 1 171 ? 10.716 -10.520 -39.536 1.00 93.50 171 PRO A O 1
ATOM 1391 N N . PRO A 1 172 ? 11.535 -12.217 -40.747 1.00 90.69 172 PRO A N 1
ATOM 1392 C CA . PRO A 1 172 ? 11.294 -11.555 -42.034 1.00 90.69 172 PRO A CA 1
ATOM 1393 C C . PRO A 1 172 ? 9.851 -11.066 -42.226 1.00 90.69 172 PRO A C 1
ATOM 1395 O O . PRO A 1 172 ? 9.629 -10.002 -42.795 1.00 90.69 172 PRO A O 1
ATOM 1398 N N . ALA A 1 173 ? 8.879 -11.820 -41.708 1.00 91.12 173 ALA A N 1
ATOM 1399 C CA . ALA A 1 173 ? 7.462 -11.467 -41.749 1.00 91.12 173 ALA A CA 1
ATOM 1400 C C . ALA A 1 173 ? 7.048 -10.476 -40.636 1.00 91.12 173 ALA A C 1
ATOM 1402 O O . ALA A 1 173 ? 5.942 -9.955 -40.650 1.00 91.12 173 ALA A O 1
ATOM 1403 N N . GLY A 1 174 ? 7.937 -10.174 -39.688 1.00 93.00 174 GLY A N 1
ATOM 1404 C CA . GLY A 1 174 ? 7.635 -9.445 -38.457 1.00 93.00 174 GLY A CA 1
ATOM 1405 C C . GLY A 1 174 ? 7.212 -10.357 -37.306 1.00 93.00 174 GLY A C 1
ATOM 1406 O O . GLY A 1 174 ? 7.130 -11.576 -37.450 1.00 93.00 174 GLY A O 1
ATOM 1407 N N . TRP A 1 175 ? 6.992 -9.757 -36.137 1.00 95.25 175 TRP A N 1
ATOM 1408 C CA . TRP A 1 175 ? 6.518 -10.477 -34.953 1.00 95.25 175 TRP A CA 1
ATOM 1409 C C . TRP A 1 175 ? 5.018 -10.740 -35.025 1.00 95.25 175 TRP A C 1
ATOM 1411 O O . TRP A 1 175 ? 4.230 -9.811 -35.192 1.00 95.25 175 TRP A O 1
ATOM 1421 N N . GLU A 1 176 ? 4.618 -11.991 -34.834 1.00 92.31 176 GLU A N 1
ATOM 1422 C CA . GLU A 1 176 ? 3.211 -12.388 -34.839 1.00 92.31 176 GLU A CA 1
ATOM 1423 C C . GLU A 1 176 ? 2.540 -12.057 -33.501 1.00 92.31 176 GLU A C 1
ATOM 1425 O O . GLU A 1 176 ? 1.426 -11.542 -33.451 1.00 92.31 176 GLU A O 1
ATOM 1430 N N . THR A 1 177 ? 3.239 -12.307 -32.387 1.00 94.06 177 THR A N 1
ATOM 1431 C CA . THR A 1 177 ? 2.726 -12.025 -31.041 1.00 94.06 177 THR A CA 1
ATOM 1432 C C . THR A 1 177 ? 3.815 -11.519 -30.100 1.00 94.06 177 THR A C 1
ATOM 1434 O O . THR A 1 177 ? 5.000 -11.829 -30.244 1.00 94.06 177 THR A O 1
ATOM 1437 N N . LYS A 1 178 ? 3.400 -10.789 -29.056 1.00 93.06 178 LYS A N 1
ATOM 1438 C CA . LYS A 1 178 ? 4.286 -10.382 -27.952 1.00 93.06 178 LYS A CA 1
ATOM 1439 C C . LYS A 1 178 ? 4.886 -11.590 -27.226 1.00 93.06 178 LYS A C 1
ATOM 1441 O O . LYS A 1 178 ? 6.012 -11.512 -26.749 1.00 93.06 178 LYS A O 1
ATOM 1446 N N . VAL A 1 179 ? 4.155 -12.706 -27.161 1.00 93.25 179 VAL A N 1
ATOM 1447 C CA . VAL A 1 179 ? 4.629 -13.958 -26.549 1.00 93.25 179 VAL A CA 1
ATOM 1448 C C . VAL A 1 179 ? 5.788 -14.537 -27.355 1.00 93.25 179 VAL A C 1
ATOM 1450 O O . VAL A 1 179 ? 6.849 -14.777 -26.790 1.00 93.25 179 VAL A O 1
ATOM 1453 N N . GLN A 1 180 ? 5.624 -14.657 -28.675 1.00 94.38 180 GLN A N 1
ATOM 1454 C CA . GLN A 1 180 ? 6.681 -15.122 -29.574 1.00 94.38 180 GLN A CA 1
ATOM 1455 C C . GLN A 1 180 ? 7.940 -14.250 -29.465 1.00 94.38 180 GLN A C 1
ATOM 1457 O O . GLN A 1 180 ? 9.049 -14.776 -29.342 1.00 94.38 180 GLN A O 1
ATOM 1462 N N . ALA A 1 181 ? 7.777 -12.924 -29.478 1.00 94.69 181 ALA A N 1
ATOM 1463 C CA . ALA A 1 181 ? 8.892 -11.997 -29.315 1.00 94.69 181 ALA A CA 1
ATOM 1464 C C . ALA A 1 181 ? 9.591 -12.187 -27.960 1.00 94.69 181 ALA A C 1
ATOM 1466 O O . ALA A 1 181 ? 10.812 -12.334 -27.918 1.00 94.69 181 ALA A O 1
ATOM 1467 N N . ALA A 1 182 ? 8.823 -12.253 -26.865 1.00 94.56 182 ALA A N 1
ATOM 1468 C CA . ALA A 1 182 ? 9.356 -12.445 -25.520 1.00 94.56 182 ALA A CA 1
ATOM 1469 C C . ALA A 1 182 ? 10.176 -13.735 -25.404 1.00 94.56 182 ALA A C 1
ATOM 1471 O O . ALA A 1 182 ? 11.320 -13.689 -24.954 1.00 94.56 182 ALA A O 1
ATOM 1472 N N . ASP A 1 183 ? 9.622 -14.862 -25.850 1.00 94.50 183 ASP A N 1
ATOM 1473 C CA . ASP A 1 183 ? 10.276 -16.170 -25.762 1.00 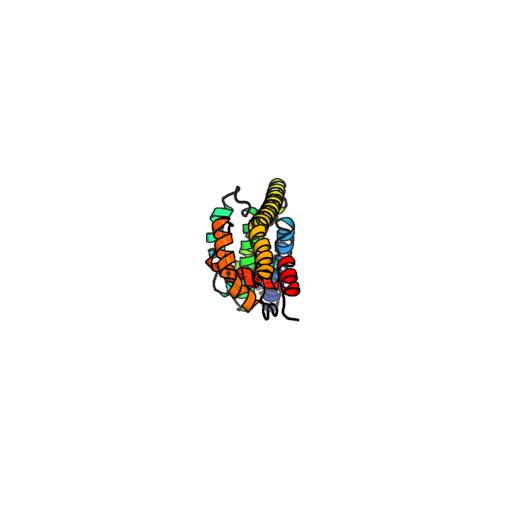94.50 183 ASP A CA 1
ATOM 1474 C C . ASP A 1 183 ? 11.559 -16.221 -26.609 1.00 94.50 183 ASP A C 1
ATOM 1476 O O . ASP A 1 183 ? 12.529 -16.879 -26.234 1.00 94.50 183 ASP A O 1
ATOM 1480 N N . THR A 1 184 ? 11.605 -15.466 -27.712 1.00 96.25 184 THR A N 1
ATOM 1481 C CA . THR A 1 184 ? 12.779 -15.394 -28.594 1.00 96.25 184 THR A CA 1
ATOM 1482 C C . THR A 1 184 ? 13.920 -14.572 -27.990 1.00 96.25 184 THR A C 1
ATOM 1484 O O . THR A 1 184 ? 15.084 -14.958 -28.107 1.00 96.25 184 THR A O 1
ATOM 1487 N N . ILE A 1 185 ? 13.619 -13.432 -27.358 1.00 97.12 185 ILE A N 1
ATOM 1488 C CA . ILE A 1 185 ? 14.650 -12.468 -26.928 1.00 97.12 185 ILE A CA 1
ATOM 1489 C C . ILE A 1 185 ? 15.056 -12.609 -25.456 1.00 97.12 185 ILE A C 1
ATOM 1491 O O . ILE A 1 185 ? 16.099 -12.089 -25.057 1.00 97.12 185 ILE A O 1
ATOM 1495 N N . VAL A 1 186 ? 14.268 -13.314 -24.632 1.00 96.44 186 VAL A N 1
ATOM 1496 C CA . VAL A 1 186 ? 14.495 -13.400 -23.178 1.00 96.44 186 VAL A CA 1
ATOM 1497 C C . VAL A 1 186 ? 15.876 -13.954 -22.819 1.00 96.44 186 VAL A C 1
ATOM 1499 O O . VAL A 1 186 ? 16.497 -13.471 -21.874 1.00 96.44 186 VAL A O 1
ATOM 1502 N N . GLY A 1 187 ? 16.390 -14.920 -23.586 1.00 96.31 187 GLY A N 1
ATOM 1503 C CA . GLY A 1 187 ? 17.710 -15.505 -23.349 1.00 96.31 187 GLY A CA 1
ATOM 1504 C C . GLY A 1 187 ? 18.853 -14.501 -23.524 1.00 96.31 187 GLY A C 1
ATOM 1505 O O . GLY A 1 187 ? 19.787 -14.486 -22.723 1.00 96.31 187 GLY A O 1
ATOM 1506 N N . ASP A 1 188 ? 18.771 -13.626 -24.527 1.00 97.25 188 ASP A N 1
ATOM 1507 C CA . ASP A 1 188 ? 19.797 -12.602 -24.763 1.00 97.25 188 ASP A CA 1
ATOM 1508 C C . ASP A 1 188 ? 19.656 -11.432 -23.799 1.00 97.25 188 ASP A C 1
ATOM 1510 O O . ASP A 1 188 ? 20.656 -10.927 -23.292 1.00 97.25 188 ASP A O 1
ATOM 1514 N N . LEU A 1 189 ? 18.418 -11.073 -23.455 1.00 97.31 189 LEU A N 1
ATOM 1515 C CA . LEU A 1 189 ? 18.158 -10.087 -22.417 1.00 97.31 189 LEU A CA 1
ATOM 1516 C C . LEU A 1 189 ? 18.728 -10.534 -21.062 1.00 97.31 189 LEU A C 1
ATOM 1518 O O . LEU A 1 189 ? 19.322 -9.722 -20.355 1.00 97.31 189 LEU A O 1
ATOM 1522 N N . MET A 1 190 ? 18.597 -11.818 -20.701 1.00 96.38 190 MET A N 1
ATOM 1523 C CA . MET A 1 190 ? 19.211 -12.369 -19.485 1.00 96.38 190 MET A CA 1
ATOM 1524 C C . MET A 1 190 ? 20.733 -12.210 -19.501 1.00 96.38 190 MET A C 1
ATOM 1526 O O . MET A 1 190 ? 21.292 -11.722 -18.520 1.00 96.38 190 MET A O 1
ATOM 1530 N N . LYS A 1 191 ? 21.392 -12.561 -20.615 1.00 96.56 191 LYS A N 1
ATOM 1531 C CA . LYS A 1 191 ? 22.847 -12.384 -20.770 1.00 96.56 191 LYS A CA 1
ATOM 1532 C C . LYS A 1 191 ? 23.246 -10.921 -20.612 1.00 96.56 191 LYS A C 1
ATOM 1534 O O . LYS A 1 191 ? 24.112 -10.614 -19.801 1.00 96.56 191 LYS A O 1
ATOM 1539 N N . PHE A 1 192 ? 22.556 -10.013 -21.300 1.00 96.38 192 PHE A N 1
ATOM 1540 C CA . PHE A 1 192 ? 22.828 -8.582 -21.209 1.00 96.38 192 PHE A CA 1
ATOM 1541 C C . PHE A 1 192 ? 22.675 -8.048 -19.779 1.00 96.38 192 PHE A C 1
ATOM 1543 O O . PHE A 1 192 ? 23.542 -7.323 -19.289 1.00 96.38 192 PHE A O 1
ATOM 1550 N N . VAL A 1 193 ? 21.597 -8.429 -19.084 1.00 94.44 193 VAL A N 1
ATOM 1551 C CA . VAL A 1 193 ? 21.353 -8.051 -17.683 1.00 94.44 193 VAL A CA 1
ATOM 1552 C C . VAL A 1 193 ? 22.482 -8.539 -16.775 1.00 94.44 193 VAL A C 1
ATOM 1554 O O . VAL A 1 193 ? 22.940 -7.775 -15.922 1.00 94.44 193 VAL A O 1
ATOM 1557 N N . THR A 1 194 ? 22.960 -9.770 -16.972 1.00 94.44 194 THR A N 1
ATOM 1558 C CA . THR A 1 194 ? 24.101 -10.323 -16.232 1.00 94.44 194 THR A CA 1
ATOM 1559 C C . THR A 1 194 ? 25.395 -9.568 -16.534 1.00 94.44 194 THR A C 1
ATOM 1561 O O . THR A 1 194 ? 26.047 -9.088 -15.604 1.00 94.44 194 THR A O 1
ATOM 1564 N N . ASP A 1 195 ? 25.737 -9.390 -17.809 1.00 94.38 195 ASP A N 1
ATOM 1565 C CA . ASP A 1 195 ? 26.994 -8.772 -18.247 1.00 94.38 195 ASP A CA 1
ATOM 1566 C C . ASP A 1 195 ? 27.098 -7.308 -17.811 1.00 94.38 195 ASP A C 1
ATOM 1568 O O . ASP A 1 195 ? 28.148 -6.839 -17.363 1.00 94.38 195 ASP A O 1
ATOM 1572 N N . LYS A 1 196 ? 25.985 -6.573 -17.898 1.00 92.19 196 LYS A N 1
ATOM 1573 C CA . LYS A 1 196 ? 25.897 -5.167 -17.487 1.00 92.19 196 LYS A CA 1
ATOM 1574 C C . LYS A 1 196 ? 25.605 -4.989 -15.998 1.00 92.19 196 LYS A C 1
ATOM 1576 O O . LYS A 1 196 ? 25.521 -3.849 -15.545 1.00 92.19 196 LYS A O 1
ATOM 1581 N N . LYS A 1 197 ? 25.474 -6.083 -15.235 1.00 91.19 197 LYS A N 1
ATOM 1582 C CA . LYS A 1 197 ? 25.150 -6.086 -13.797 1.00 91.19 197 LYS A CA 1
ATOM 1583 C C . LYS A 1 197 ? 23.922 -5.226 -13.474 1.00 91.19 197 LYS A C 1
ATOM 1585 O O . LYS A 1 197 ? 23.901 -4.480 -12.493 1.00 91.19 197 LYS A O 1
ATOM 1590 N N . ILE A 1 198 ? 22.901 -5.308 -14.324 1.00 89.31 198 ILE A N 1
ATOM 1591 C CA . ILE A 1 198 ? 21.652 -4.568 -14.139 1.00 89.31 198 ILE A CA 1
ATOM 1592 C C . ILE A 1 198 ? 20.911 -5.186 -12.943 1.00 89.31 198 ILE A C 1
ATOM 1594 O O . ILE A 1 198 ? 20.817 -6.412 -12.869 1.00 89.31 198 ILE A O 1
ATOM 1598 N N . PRO A 1 199 ? 20.373 -4.384 -12.002 1.00 85.50 199 PRO A N 1
ATOM 1599 C CA . PRO A 1 199 ? 19.761 -4.883 -10.769 1.00 85.50 199 PRO A CA 1
ATOM 1600 C C . PRO A 1 199 ? 18.357 -5.465 -11.018 1.00 85.50 199 PRO A C 1
ATOM 1602 O O . PRO A 1 199 ? 17.346 -4.939 -10.547 1.00 85.50 199 PRO A O 1
ATOM 1605 N N . LEU A 1 200 ? 18.291 -6.551 -11.785 1.00 85.62 200 LEU A N 1
ATOM 1606 C CA . LEU A 1 200 ? 17.086 -7.310 -12.100 1.00 85.62 200 LEU A CA 1
ATOM 1607 C C . LEU A 1 200 ? 17.274 -8.773 -11.702 1.00 85.62 200 LEU A C 1
ATOM 1609 O O . LEU A 1 200 ? 18.302 -9.389 -11.970 1.00 85.62 200 LEU A O 1
ATOM 1613 N N . THR A 1 201 ? 16.245 -9.347 -11.088 1.00 87.25 201 THR A N 1
ATOM 1614 C CA . THR A 1 201 ? 16.216 -10.773 -10.761 1.00 87.25 201 THR A CA 1
ATOM 1615 C C . THR A 1 201 ? 15.954 -11.582 -12.028 1.00 87.25 201 THR A C 1
ATOM 1617 O O . THR A 1 201 ? 14.885 -11.453 -12.626 1.00 87.25 201 THR A O 1
ATOM 1620 N N . LEU A 1 202 ? 16.899 -12.444 -12.414 1.00 87.06 202 LE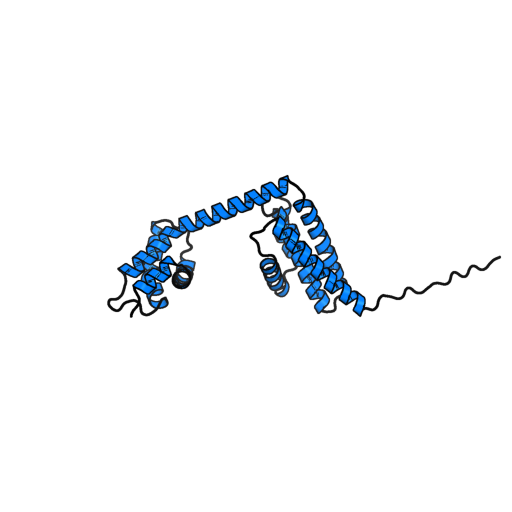U A N 1
ATOM 1621 C CA . LEU A 1 202 ? 16.808 -13.230 -13.651 1.00 87.06 202 LEU A CA 1
ATOM 1622 C C . LEU A 1 202 ? 15.561 -14.124 -13.698 1.00 87.06 202 LEU A C 1
ATOM 1624 O O . LEU A 1 202 ? 14.897 -14.175 -14.727 1.00 87.06 202 LEU A O 1
ATOM 1628 N N . SER A 1 203 ? 15.173 -14.750 -12.583 1.00 85.81 203 SER A N 1
ATOM 1629 C CA . SER A 1 203 ? 13.967 -15.595 -12.522 1.00 85.81 203 SER A CA 1
ATOM 1630 C C . SER A 1 203 ? 12.666 -14.830 -12.800 1.00 85.81 203 SER A C 1
ATOM 1632 O O . SER A 1 203 ? 11.718 -15.405 -13.325 1.00 85.81 203 SER A O 1
ATOM 1634 N N . ASN A 1 204 ? 12.629 -13.526 -12.509 1.00 84.69 204 ASN A N 1
ATOM 1635 C CA . ASN A 1 204 ? 11.467 -12.664 -12.746 1.00 84.69 204 ASN A CA 1
ATOM 1636 C C . ASN A 1 204 ? 11.523 -11.940 -14.098 1.00 84.69 204 ASN A C 1
ATOM 1638 O O . ASN A 1 204 ? 10.547 -11.296 -14.492 1.00 84.69 204 ASN A O 1
ATOM 1642 N N . LEU A 1 205 ? 12.649 -12.019 -14.811 1.00 90.00 205 LEU A N 1
ATOM 1643 C CA . LEU A 1 205 ? 12.864 -11.294 -16.059 1.00 90.00 205 LEU A CA 1
ATOM 1644 C C . LEU A 1 205 ? 11.874 -11.679 -17.176 1.00 90.00 205 LEU A C 1
ATOM 1646 O O . LEU A 1 205 ? 11.390 -10.762 -17.835 1.00 90.00 205 LEU A O 1
ATOM 1650 N N . PRO A 1 206 ? 11.471 -12.957 -17.358 1.00 90.75 206 PRO A N 1
ATOM 1651 C CA . PRO A 1 206 ? 10.453 -13.312 -18.349 1.00 90.75 206 PRO A CA 1
ATOM 1652 C C . PRO A 1 206 ? 9.098 -12.647 -18.080 1.00 90.75 206 PRO A C 1
ATOM 1654 O O . PRO A 1 206 ? 8.442 -12.166 -19.002 1.00 90.75 206 PRO A O 1
ATOM 1657 N N . LYS A 1 207 ? 8.684 -12.579 -16.806 1.00 89.31 207 LYS A N 1
ATOM 1658 C CA . LYS A 1 207 ? 7.442 -11.902 -16.408 1.00 89.31 207 LYS A CA 1
ATOM 1659 C C . LYS A 1 207 ? 7.536 -10.402 -16.694 1.00 89.31 207 LYS A C 1
ATOM 1661 O O . LYS A 1 207 ? 6.654 -9.852 -17.345 1.00 89.31 207 LYS A O 1
ATOM 1666 N N . LYS A 1 208 ? 8.641 -9.769 -16.286 1.00 90.88 208 LYS A N 1
ATOM 1667 C CA . LYS A 1 208 ? 8.893 -8.342 -16.535 1.00 90.88 208 LYS A CA 1
ATOM 1668 C C . LYS A 1 208 ? 8.941 -7.989 -18.017 1.00 90.88 208 LYS A C 1
ATOM 1670 O O . LYS A 1 208 ? 8.430 -6.949 -18.406 1.00 90.88 208 LYS A O 1
ATOM 1675 N N . LEU A 1 209 ? 9.517 -8.854 -18.846 1.00 95.19 209 LEU A N 1
ATOM 1676 C CA . LEU A 1 209 ? 9.548 -8.652 -20.289 1.00 95.19 209 LEU A CA 1
ATOM 1677 C C . LEU A 1 209 ? 8.133 -8.619 -20.884 1.00 95.19 209 LEU A C 1
ATOM 1679 O O . LEU A 1 209 ? 7.825 -7.737 -21.681 1.00 95.19 209 LEU A O 1
ATOM 1683 N N . LYS A 1 210 ? 7.251 -9.532 -20.458 1.00 92.31 210 LYS A N 1
ATOM 1684 C CA . LYS A 1 210 ? 5.840 -9.539 -20.880 1.00 92.31 210 LYS A CA 1
ATOM 1685 C C . LYS A 1 210 ? 5.090 -8.286 -20.416 1.00 92.31 210 LYS A C 1
ATOM 1687 O O . LYS A 1 210 ? 4.299 -7.737 -21.184 1.00 92.31 210 LYS A O 1
ATOM 1692 N N . GLU A 1 211 ? 5.359 -7.824 -19.193 1.00 91.69 211 GLU A N 1
ATOM 1693 C CA . GLU A 1 211 ? 4.832 -6.556 -18.669 1.00 91.69 211 GLU A CA 1
ATOM 1694 C C . GLU A 1 211 ? 5.286 -5.373 -19.540 1.00 91.69 211 GLU A C 1
ATOM 1696 O O . GLU A 1 211 ? 4.445 -4.618 -20.024 1.00 91.69 211 GLU A O 1
ATOM 1701 N N . TRP A 1 212 ? 6.586 -5.249 -19.834 1.00 95.25 212 TRP A N 1
ATOM 1702 C CA . TRP A 1 212 ? 7.118 -4.164 -20.669 1.00 95.25 212 TRP A CA 1
ATOM 1703 C C . TRP A 1 212 ? 6.563 -4.177 -22.088 1.00 95.25 212 TRP A C 1
ATOM 1705 O O . TRP A 1 212 ? 6.127 -3.142 -22.572 1.00 95.25 212 TRP A O 1
ATOM 1715 N N . LEU A 1 213 ? 6.475 -5.347 -22.723 1.00 93.00 213 LEU A N 1
ATOM 1716 C CA . LEU A 1 213 ? 5.845 -5.484 -24.039 1.00 93.00 213 LEU A CA 1
ATOM 1717 C C . LEU A 1 213 ? 4.378 -5.049 -24.050 1.00 93.00 213 LEU A C 1
ATOM 1719 O O . LEU A 1 213 ? 3.838 -4.802 -25.124 1.00 93.00 213 LEU A O 1
ATOM 1723 N N . SER A 1 214 ? 3.713 -4.990 -22.896 1.00 88.38 214 SER A N 1
ATOM 1724 C CA . SER A 1 214 ? 2.294 -4.646 -22.783 1.00 88.38 214 SER A CA 1
ATOM 1725 C C . SER A 1 214 ? 2.047 -3.212 -22.318 1.00 88.38 214 SER A C 1
ATOM 1727 O O . SER A 1 214 ? 1.028 -2.643 -22.695 1.00 88.38 214 SER A O 1
ATOM 1729 N N . GLN A 1 215 ? 2.941 -2.651 -21.502 1.00 87.94 215 GLN A N 1
ATOM 1730 C CA . GLN A 1 215 ? 2.689 -1.420 -20.746 1.00 87.94 215 GLN A CA 1
ATOM 1731 C C . GLN A 1 215 ? 3.789 -0.360 -20.885 1.00 87.94 215 GLN A C 1
ATOM 1733 O O . GLN A 1 215 ? 3.531 0.802 -20.588 1.00 87.94 215 GLN A O 1
ATOM 1738 N N . ASP A 1 216 ? 5.006 -0.721 -21.304 1.00 91.56 216 ASP A N 1
ATOM 1739 C CA . ASP A 1 216 ? 6.094 0.251 -21.448 1.00 91.56 216 ASP A CA 1
ATOM 1740 C C . ASP A 1 216 ? 6.008 0.936 -22.816 1.00 91.56 216 ASP A C 1
ATOM 1742 O O . ASP A 1 216 ? 6.046 0.272 -23.849 1.00 91.56 216 ASP A O 1
ATOM 1746 N N . THR A 1 217 ? 5.869 2.264 -22.821 1.00 88.81 217 THR A N 1
ATOM 1747 C CA . THR A 1 217 ? 5.602 3.059 -24.029 1.00 88.81 217 THR A CA 1
ATOM 1748 C C . THR A 1 217 ? 6.621 2.816 -25.143 1.00 88.81 217 THR A C 1
ATOM 1750 O O . THR A 1 217 ? 6.225 2.595 -26.289 1.00 88.81 217 THR A O 1
ATOM 1753 N N . ASP A 1 218 ? 7.915 2.808 -24.814 1.00 90.19 218 ASP A N 1
ATOM 1754 C CA . ASP A 1 218 ? 8.991 2.685 -25.803 1.00 90.19 218 ASP A CA 1
ATOM 1755 C C . ASP A 1 218 ? 9.072 1.251 -26.346 1.00 90.19 218 ASP A C 1
ATOM 1757 O O . ASP A 1 218 ? 9.198 1.032 -27.553 1.00 90.19 218 ASP A O 1
ATOM 1761 N N . VAL A 1 219 ? 8.943 0.256 -25.462 1.00 94.94 219 VAL A N 1
ATOM 1762 C CA . VAL A 1 219 ? 8.958 -1.162 -25.849 1.00 94.94 219 VAL A CA 1
ATOM 1763 C C . VAL A 1 219 ? 7.719 -1.531 -26.674 1.00 94.94 219 VAL A C 1
ATOM 1765 O O . VAL A 1 219 ? 7.843 -2.240 -27.675 1.00 94.94 219 VAL A O 1
ATOM 1768 N N . CYS A 1 220 ? 6.535 -1.035 -26.304 1.00 91.56 220 CYS A N 1
ATOM 1769 C CA . CYS A 1 220 ? 5.303 -1.212 -27.075 1.00 91.56 220 CYS A CA 1
ATOM 1770 C C . CYS A 1 220 ? 5.436 -0.615 -28.479 1.00 91.56 220 CYS A C 1
ATOM 1772 O O . CYS A 1 220 ? 5.149 -1.304 -29.456 1.00 91.56 220 CYS A O 1
ATOM 1774 N N . ALA A 1 221 ? 5.931 0.622 -28.588 1.00 90.81 221 ALA A N 1
ATOM 1775 C CA . ALA A 1 221 ? 6.143 1.276 -29.875 1.00 90.81 221 ALA A CA 1
ATOM 1776 C C . ALA A 1 221 ? 7.135 0.500 -30.761 1.00 90.81 221 ALA A C 1
ATOM 1778 O O . ALA A 1 221 ? 6.886 0.313 -31.953 1.00 90.81 221 ALA A O 1
ATOM 1779 N N . ALA A 1 222 ? 8.228 -0.010 -30.183 1.00 93.94 222 ALA A N 1
ATOM 1780 C CA . ALA A 1 222 ? 9.195 -0.839 -30.902 1.00 93.94 222 ALA A CA 1
ATOM 1781 C C . ALA A 1 222 ? 8.584 -2.162 -31.392 1.00 93.94 222 ALA A C 1
ATOM 1783 O O . ALA A 1 222 ? 8.827 -2.578 -32.528 1.00 93.94 222 ALA A O 1
ATOM 1784 N N . PHE A 1 223 ? 7.756 -2.814 -30.568 1.00 94.44 223 PHE A N 1
ATOM 1785 C CA . PHE A 1 223 ? 7.024 -4.012 -30.977 1.00 94.44 223 PHE A CA 1
ATOM 1786 C C . PHE A 1 223 ? 6.047 -3.704 -32.119 1.00 94.44 223 PHE A C 1
ATOM 1788 O O . PHE A 1 223 ? 6.054 -4.391 -33.136 1.00 94.44 223 PHE A O 1
ATOM 1795 N N . ASP A 1 224 ? 5.254 -2.638 -32.007 1.00 92.62 224 ASP A N 1
ATOM 1796 C CA . ASP A 1 224 ? 4.302 -2.242 -33.049 1.00 92.62 224 ASP A CA 1
ATOM 1797 C C . ASP A 1 224 ? 4.978 -1.859 -34.371 1.00 92.62 224 ASP A C 1
ATOM 1799 O O . ASP A 1 224 ? 4.422 -2.116 -35.436 1.00 92.62 224 ASP A O 1
ATOM 1803 N N . ALA A 1 225 ? 6.189 -1.303 -34.329 1.00 91.62 225 AL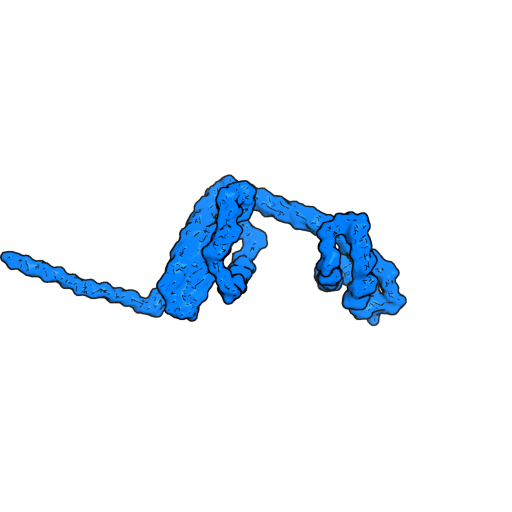A A N 1
ATOM 1804 C CA . ALA A 1 225 ? 6.982 -1.014 -35.524 1.00 91.62 225 ALA A CA 1
ATOM 1805 C C . ALA A 1 225 ? 7.576 -2.275 -36.182 1.00 91.62 225 ALA A C 1
ATOM 1807 O O . ALA A 1 225 ? 8.009 -2.237 -37.336 1.00 91.62 225 ALA A O 1
ATOM 1808 N N . THR A 1 226 ? 7.638 -3.389 -35.450 1.00 91.56 226 THR A N 1
ATOM 1809 C CA . THR A 1 226 ? 8.286 -4.636 -35.885 1.00 91.56 226 THR A CA 1
ATOM 1810 C C . THR A 1 226 ? 7.316 -5.806 -36.050 1.00 91.56 226 THR A C 1
ATOM 1812 O O . THR A 1 226 ? 7.736 -6.881 -36.495 1.00 91.56 226 THR A O 1
ATOM 1815 N N . LYS A 1 227 ? 6.028 -5.611 -35.745 1.00 89.88 227 LYS A N 1
ATOM 1816 C CA . LYS A 1 227 ? 4.988 -6.633 -35.884 1.00 89.88 227 LYS A CA 1
ATOM 1817 C C . LYS A 1 227 ? 4.713 -7.000 -37.339 1.00 89.88 227 LYS A C 1
ATOM 1819 O O . LYS A 1 227 ? 5.039 -6.257 -38.269 1.00 89.88 227 LYS A O 1
ATOM 1824 N N . HIS A 1 228 ? 4.129 -8.175 -37.512 1.00 80.00 228 HIS A N 1
ATOM 1825 C CA . HIS A 1 228 ? 3.561 -8.595 -38.780 1.00 80.00 228 HIS A CA 1
ATOM 1826 C C . HIS A 1 228 ? 2.394 -7.657 -39.149 1.00 80.00 228 HIS A C 1
ATOM 1828 O O . HIS A 1 228 ? 1.575 -7.375 -38.269 1.00 80.00 228 HIS A O 1
ATOM 1834 N N . PRO A 1 229 ? 2.337 -7.128 -40.387 1.00 68.75 229 PRO A N 1
ATOM 1835 C CA . PRO A 1 229 ? 1.228 -6.292 -40.843 1.00 68.75 229 PRO A CA 1
ATOM 1836 C C . PRO A 1 229 ? -0.110 -7.037 -40.870 1.00 68.75 229 PRO A C 1
ATOM 1838 O O . PRO A 1 229 ? -0.098 -8.281 -41.039 1.00 68.75 229 PRO A O 1
#

Secondary structure (DSSP, 8-state):
------------PPPHHHHHHHHHHHHHHHHHHHHHHHHHH-TTS-HHHHHHHHHHHHHTT--HHHHHHHHHHHHH-TTSGGGGTHHHHHHHHHHHHHHHHHHTT-HHHHHHHHHHHHHHHHHHHHHHT-HHHHHHHHHHHHHHHHHHHHHHHHHHHHHHHHHHHHHHT--TT-BS-HHHHHHHHHHHHHHHHHHTT-S--GGGHHHHHHHHHHH-HHHHHHHHHHB--

Mean predicted aligned error: 12.89 Å

Nearest PDB structures (foldseek):
  3ls1-assembly2_B  TM=3.584E-01  e=7.479E+00  Synechocystis sp. PCC 6803
  8f7n-assembly1_A-2  TM=1.862E-01  e=4.237E+00  Sinorhizobium meliloti

Organism: NCBI:txid134537

Foldseek 3Di:
DDDPPDDPDDDDDPDPVVLLVVLVVLLVVLLVLLQVL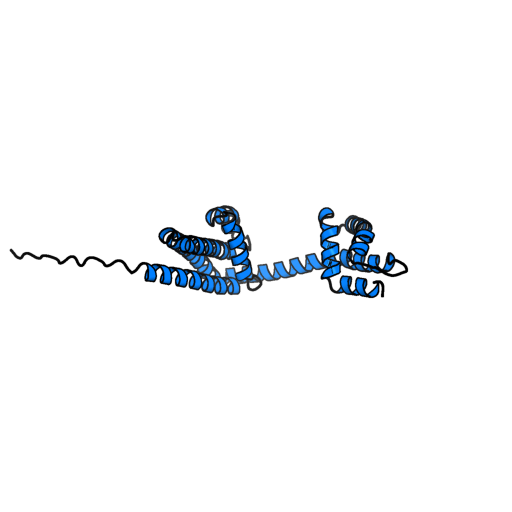CCLQPVPDDSVVLLVVLLVVVVVPDALVNVCVVCVVLLVDPPNLCVLVSLSSSLSNLSSQLVVCSVVVNNVSSVVSNVVSVVSSVSNVVLSPDPVSSVSSVVVVVVVVVVVVVLCVLCVVLLVVLLVQQVVVADPQFAADLLVSLVVCLVVSLVVCVVVVRPDDSVCSSVVSSVCCPPPPSNVVSNVVGHRD

Solvent-accessible surface area (backbone atoms only — not comparable to full-atom values): 12665 Å² total; per-residue (Å²): 135,85,84,81,79,78,80,79,76,78,81,80,73,75,58,65,71,58,54,52,52,52,50,55,53,49,48,53,52,50,52,53,53,49,38,55,52,36,49,75,62,37,70,86,58,56,55,67,62,52,50,52,56,43,43,59,41,40,75,74,66,53,48,43,66,58,53,42,67,74,41,44,67,45,52,71,31,84,84,37,81,60,31,71,50,47,31,48,55,44,16,48,35,18,37,50,50,13,51,54,27,43,78,68,70,36,54,71,58,13,52,51,27,40,51,56,13,48,54,28,40,52,55,28,56,62,42,76,72,33,70,68,51,53,54,53,40,53,51,45,51,55,48,48,54,52,48,52,50,52,50,53,59,56,47,41,64,58,51,56,46,49,37,51,45,47,65,73,68,44,49,96,72,27,38,87,43,72,64,59,49,42,72,70,43,46,67,58,52,49,50,50,35,60,77,69,66,39,95,65,60,70,91,51,42,66,60,51,48,54,49,33,56,72,70,34,70,68,39,32,51,41,46,68,76,34,36,41,130